Protein AF-A0A349YSW6-F1 (afdb_monomer_lite)

Secondary structure (DSSP, 8-state):
--EEE-SSS-----HHHHHS-SS---EEE-TTSEEEEEETTEEEEEEHHHHHHHHHHHHHTSTTPPPPHHHHHHTTTHHHHHHHHHTTSHHHHS-HHHHH-HHHHHHHHHHHHHHHHHHHHHHHTT--HHHHHHHHHHHHHHHHHHSSTT-B-TTHHHHS-EEEETTSPPPPHHHHHHHHHHHHHHHHHHT--HHHHHHHT-EEEEESSSSBTTBTT-S-EEEGGGTEEEEETT--SHHHHHHHHHHHHHHHHTTSTT--SSGGGSTTSHHHHHHHHHHHHBS-TT---HHHH-HHHHHHHHHHHHHHHHTS--GGGGGSTTSB-HHHIIIIIHHHHHHHHHH--

Foldseek 3Di:
DDEAEDPDDADPADLVVVVVDPDDFDWDADPVQWIWGDHPNYTYTYHPVRHVVNLVVSQVVDPPRDDDVVVVVVVDDPVVVLLVVVCPDPVCVPDPVCVPDPSSVVSVSVVVVVVVVVVVCVVPVPDDPVVVVVVVVLVVLCCLQQNDPLWACPCCVPQVEIEEESVSDDDDPVLVVLVCQQPVLLCVVLVFDSVVCNVLHEYEYEYQDCAHPSGRPDQWDQDLVHNYIYHYSPDNNLSVQLNVLLSLQQVVQVPDPPGPRGVLRDPPGLLVQLLVLLLVQFQQVPDDDCVLSPSSNSRSVLSSVLCCCPRVVPQVQLVDRSGGHPVSNVPPNVVSSVVVSVVRD

Radius of gyration: 27.16 Å; chains: 1; bounding box: 58×69×45 Å

Sequence (345 aa):
MEIIELNDGVIPFPASELERLKFLPYSLYDEKGFYYSICNGKIYKTSQDIFIESVRLIYNSVQNAKFPKAIKSMEKDRSKNLIQMIKNIPHFQSNRYLQEVETLQKSFIFKQYNDINYLLKKKLEGLTKSKFEYVAASEIANHTVYGKTNTSDILFDEFGIKIKKQDGSNFSEDEIKTAEEIIKPVFDFLKLPKTVFEQNHLIISFTHNKTMKNERNAAGIFVTNYKSIGISFSDNGIVLAHELGHWLDFIMGQNIVNCMSFASSANGTMQNVIAFTMRSAMNGNDTKSDYWTNPTECFARSIEEYVSVELFKDEYIFSKQYYCNKLNYEQNLKPLIQLILGSIK

pLDDT: mean 71.62, std 22.08, range [25.69, 98.19]

Structure (mmCIF, N/CA/C/O backbone):
data_AF-A0A349YSW6-F1
#
_entry.id   AF-A0A349YSW6-F1
#
loop_
_atom_site.group_PDB
_atom_site.id
_atom_site.type_symbol
_atom_site.label_atom_id
_atom_site.label_alt_id
_atom_site.label_comp_id
_atom_site.label_asym_id
_atom_site.label_entity_id
_atom_site.label_seq_id
_atom_site.pdbx_PDB_ins_code
_atom_site.Cartn_x
_atom_site.Cartn_y
_atom_site.Cartn_z
_atom_site.occupancy
_atom_site.B_iso_or_equiv
_atom_site.auth_seq_id
_atom_site.auth_comp_id
_atom_site.auth_asym_id
_atom_site.auth_atom_id
_atom_site.pdbx_PDB_model_num
ATOM 1 N N . MET A 1 1 ? 31.522 -25.773 -22.578 1.00 50.16 1 MET A N 1
ATOM 2 C CA . MET A 1 1 ? 31.508 -26.668 -21.403 1.00 50.16 1 MET A CA 1
ATOM 3 C C . MET A 1 1 ? 31.137 -28.045 -21.935 1.00 50.16 1 MET A C 1
ATOM 5 O O . MET A 1 1 ? 30.115 -28.147 -22.598 1.00 50.16 1 MET A O 1
ATOM 9 N N . GLU A 1 2 ? 32.024 -29.027 -21.811 1.00 47.72 2 GLU A N 1
ATOM 10 C CA . GLU A 1 2 ? 31.870 -30.364 -22.409 1.00 47.72 2 GLU A CA 1
ATOM 11 C C . GLU A 1 2 ? 30.927 -31.231 -21.556 1.00 47.72 2 GLU A C 1
ATOM 13 O O . GLU A 1 2 ? 31.029 -31.212 -20.324 1.00 47.72 2 GLU A O 1
ATOM 18 N N . ILE A 1 3 ? 30.002 -31.952 -22.204 1.00 55.72 3 ILE A N 1
ATOM 19 C CA . ILE A 1 3 ? 29.117 -32.933 -21.559 1.00 55.72 3 ILE A CA 1
ATOM 20 C C . ILE A 1 3 ? 29.712 -34.320 -21.789 1.00 55.72 3 ILE A C 1
ATOM 22 O O . ILE A 1 3 ? 29.874 -34.744 -22.929 1.00 55.72 3 ILE A O 1
ATOM 26 N N . ILE A 1 4 ? 30.015 -35.014 -20.699 1.00 71.50 4 ILE A N 1
ATOM 27 C CA . ILE A 1 4 ? 30.583 -36.359 -20.685 1.00 71.50 4 ILE A CA 1
ATOM 28 C C . ILE A 1 4 ? 29.469 -37.325 -20.295 1.00 71.50 4 ILE A C 1
ATOM 30 O O . ILE A 1 4 ? 28.974 -37.277 -19.169 1.00 71.50 4 ILE A O 1
ATOM 34 N N . GLU A 1 5 ? 29.053 -38.191 -21.216 1.00 80.88 5 GLU A N 1
ATOM 35 C CA . GLU A 1 5 ? 28.086 -39.248 -20.913 1.00 80.88 5 GLU A CA 1
ATOM 36 C C . GLU A 1 5 ? 28.803 -40.439 -20.266 1.00 80.88 5 GLU A C 1
ATOM 38 O O . GLU A 1 5 ? 29.722 -41.009 -20.853 1.00 80.88 5 GLU A O 1
ATOM 43 N N . LEU A 1 6 ? 28.394 -40.809 -19.050 1.00 76.38 6 LEU A N 1
ATOM 44 C CA . LEU A 1 6 ? 28.875 -42.010 -18.369 1.00 76.38 6 LEU A CA 1
ATOM 45 C C . LEU A 1 6 ? 27.793 -43.083 -18.446 1.00 76.38 6 LEU A C 1
ATOM 47 O O . LEU A 1 6 ? 26.754 -42.990 -17.788 1.00 76.38 6 LEU A O 1
ATOM 51 N N . ASN A 1 7 ? 28.064 -44.099 -19.261 1.00 73.62 7 ASN A N 1
ATOM 52 C CA . ASN A 1 7 ? 27.212 -45.279 -19.398 1.00 73.62 7 ASN A CA 1
ATOM 53 C C . ASN A 1 7 ? 27.559 -46.359 -18.358 1.00 73.62 7 ASN A C 1
ATOM 55 O O . ASN A 1 7 ? 26.719 -47.196 -18.039 1.00 73.62 7 ASN A O 1
ATOM 59 N N . ASP A 1 8 ? 28.774 -46.306 -17.809 1.00 70.81 8 ASP A N 1
ATOM 60 C CA . ASP A 1 8 ? 29.293 -47.106 -16.706 1.00 70.81 8 ASP A CA 1
ATOM 61 C C . ASP A 1 8 ? 30.296 -46.282 -15.862 1.00 70.81 8 ASP A C 1
ATOM 63 O O . ASP A 1 8 ? 30.721 -45.189 -16.246 1.00 70.81 8 ASP A O 1
ATOM 67 N N . GLY A 1 9 ? 30.636 -46.766 -14.662 1.00 73.50 9 GLY A N 1
ATOM 68 C CA . GLY A 1 9 ? 31.558 -46.082 -13.742 1.00 73.50 9 GLY A CA 1
ATOM 69 C C . GLY A 1 9 ? 30.889 -45.076 -12.796 1.00 73.50 9 GLY A C 1
ATOM 70 O O . GLY A 1 9 ? 29.679 -45.112 -12.596 1.00 73.50 9 GLY A O 1
ATOM 71 N N . VAL A 1 10 ? 31.688 -44.216 -12.150 1.00 75.50 10 VAL A N 1
ATOM 72 C CA . VAL A 1 10 ? 31.226 -43.251 -11.130 1.00 75.50 10 VAL A CA 1
ATOM 73 C C . VAL A 1 10 ? 31.719 -41.837 -11.420 1.00 75.50 10 VAL A C 1
ATOM 75 O O . VAL A 1 10 ? 32.798 -41.640 -11.979 1.00 75.50 10 VAL A O 1
ATOM 78 N N . ILE A 1 11 ? 30.941 -40.836 -11.009 1.00 66.25 11 ILE A N 1
ATOM 79 C CA . ILE A 1 11 ? 31.316 -39.424 -11.126 1.00 66.25 11 ILE A CA 1
ATOM 80 C C . ILE A 1 11 ? 32.448 -39.130 -10.123 1.00 66.25 11 ILE A C 1
ATOM 82 O O . ILE A 1 11 ? 32.292 -39.434 -8.936 1.00 66.25 11 ILE A O 1
ATOM 86 N N . PRO A 1 12 ? 33.571 -38.519 -10.546 1.00 71.75 12 PRO A N 1
ATOM 87 C CA . PRO A 1 12 ? 34.752 -38.351 -9.702 1.00 71.75 12 PRO A CA 1
ATOM 88 C C . PRO A 1 12 ? 34.635 -37.130 -8.773 1.00 71.75 12 PRO A C 1
ATOM 90 O O . PRO A 1 12 ? 35.457 -36.214 -8.857 1.00 71.75 12 PRO A O 1
ATOM 93 N N . PHE A 1 13 ? 33.615 -37.080 -7.905 1.00 65.31 13 PHE A N 1
ATOM 94 C CA . PHE A 1 13 ? 33.465 -35.953 -6.976 1.00 65.31 13 PHE A CA 1
ATOM 95 C C . PHE A 1 13 ? 34.666 -35.880 -6.011 1.00 65.31 13 PHE A C 1
ATOM 97 O O . PHE A 1 13 ? 35.000 -36.885 -5.375 1.00 65.31 13 PHE A O 1
ATOM 104 N N . PRO A 1 14 ? 35.332 -34.720 -5.869 1.00 59.09 14 PRO A N 1
ATOM 105 C CA . PRO A 1 14 ? 36.459 -34.581 -4.957 1.00 59.09 14 PRO A CA 1
ATOM 106 C C . PRO A 1 14 ? 35.982 -34.625 -3.499 1.00 59.09 14 PRO A C 1
ATOM 108 O O . PRO A 1 14 ? 35.016 -33.961 -3.122 1.00 59.09 14 PRO A O 1
ATOM 111 N N . ALA A 1 15 ? 36.697 -35.366 -2.647 1.00 56.38 15 ALA A N 1
ATOM 112 C CA . ALA A 1 15 ? 36.356 -35.510 -1.226 1.00 56.38 15 ALA A CA 1
ATOM 113 C C . ALA A 1 15 ? 36.256 -34.154 -0.487 1.00 56.38 15 ALA A C 1
ATOM 115 O O . ALA A 1 15 ? 35.423 -33.983 0.402 1.00 56.38 15 ALA A O 1
ATOM 116 N N . SER A 1 16 ? 37.045 -33.159 -0.909 1.00 53.53 16 SER A N 1
ATOM 117 C CA . SER A 1 16 ? 37.053 -31.801 -0.351 1.00 53.53 16 SER A CA 1
ATOM 118 C C . SER A 1 16 ? 35.801 -30.969 -0.672 1.00 53.53 16 SER A C 1
ATOM 120 O O . SER A 1 16 ? 35.484 -30.044 0.080 1.00 53.53 16 SER A O 1
ATOM 122 N N . GLU A 1 17 ? 35.050 -31.282 -1.738 1.00 49.78 17 GLU A N 1
ATOM 123 C CA . GLU A 1 17 ? 33.768 -30.615 -2.028 1.00 49.78 17 GLU A CA 1
ATOM 124 C C . GLU A 1 17 ? 32.661 -31.053 -1.056 1.00 49.78 17 GLU A C 1
ATOM 126 O O . GLU A 1 17 ? 31.740 -30.283 -0.785 1.00 49.78 17 GLU A O 1
ATOM 131 N N . LEU A 1 18 ? 32.781 -32.242 -0.455 1.00 47.84 18 LEU A N 1
ATOM 132 C CA . LEU A 1 18 ? 31.805 -32.781 0.497 1.00 47.84 18 LEU A CA 1
ATOM 133 C C . LEU A 1 18 ? 32.031 -32.318 1.938 1.00 47.84 18 LEU A C 1
ATOM 135 O O . LEU A 1 18 ? 31.063 -32.162 2.679 1.00 47.84 18 LEU A O 1
ATOM 139 N N . GLU A 1 19 ? 33.268 -32.020 2.340 1.00 44.66 19 GLU A N 1
ATOM 140 C CA . GLU A 1 19 ? 33.528 -31.416 3.658 1.00 44.66 19 GLU A CA 1
ATOM 141 C C . GLU A 1 19 ? 32.998 -29.976 3.748 1.00 44.66 19 GLU A C 1
ATOM 143 O O . GLU A 1 19 ? 32.568 -29.527 4.812 1.00 44.66 19 GLU A O 1
ATOM 148 N N . ARG A 1 20 ? 32.966 -29.256 2.617 1.00 42.38 20 ARG A N 1
ATOM 149 C CA . ARG A 1 20 ? 32.426 -27.890 2.535 1.00 42.38 20 ARG A CA 1
ATOM 150 C C . ARG A 1 20 ? 30.906 -27.827 2.380 1.00 42.38 20 ARG A C 1
ATOM 152 O O . ARG A 1 20 ? 30.327 -26.772 2.639 1.00 42.38 20 ARG A O 1
ATOM 159 N N . LEU A 1 21 ? 30.241 -28.919 1.997 1.00 40.62 21 LEU A N 1
ATOM 160 C CA . LEU A 1 21 ? 28.815 -28.918 1.671 1.00 40.62 21 LEU A CA 1
ATOM 161 C C . LEU A 1 21 ? 28.037 -29.955 2.490 1.00 40.62 21 LEU A C 1
ATOM 163 O O . LEU A 1 21 ? 28.119 -31.158 2.281 1.00 40.62 21 LEU A O 1
ATOM 167 N N . LYS A 1 22 ? 27.132 -29.468 3.350 1.00 41.69 22 LYS A N 1
ATOM 168 C CA . LYS A 1 22 ? 26.049 -30.267 3.968 1.00 41.69 22 LYS A CA 1
ATOM 169 C C . LYS A 1 22 ? 25.003 -30.779 2.950 1.00 41.69 22 LYS A C 1
ATOM 171 O O . LYS A 1 22 ? 23.961 -31.288 3.364 1.00 41.69 22 LYS A O 1
ATOM 176 N N . PHE A 1 23 ? 25.239 -30.628 1.646 1.00 41.94 23 PHE A N 1
ATOM 177 C CA . PHE A 1 23 ? 24.284 -30.897 0.572 1.00 41.94 23 PHE A CA 1
ATOM 178 C C . PHE A 1 23 ? 24.934 -31.690 -0.567 1.00 41.94 23 PHE A C 1
ATOM 180 O O . PHE A 1 23 ? 26.114 -31.527 -0.852 1.00 41.94 23 PHE A O 1
ATOM 187 N N . LEU A 1 24 ? 24.126 -32.548 -1.197 1.00 45.66 24 LEU A N 1
ATOM 188 C CA . LEU A 1 24 ? 24.473 -33.346 -2.376 1.00 45.66 24 LEU A CA 1
ATOM 189 C C . LEU A 1 24 ? 25.028 -32.483 -3.523 1.00 45.66 24 LEU A C 1
ATOM 191 O O . LEU A 1 24 ? 24.565 -31.351 -3.684 1.00 45.66 24 LEU A O 1
ATOM 195 N N . PRO A 1 25 ? 25.935 -33.022 -4.362 1.00 45.69 25 PRO A N 1
ATOM 196 C CA . PRO A 1 25 ? 26.376 -32.344 -5.576 1.00 45.69 25 PRO A CA 1
ATOM 197 C C . PRO A 1 25 ? 25.184 -31.959 -6.465 1.00 45.69 25 PRO A C 1
ATOM 199 O O . PRO A 1 25 ? 24.282 -32.767 -6.712 1.00 45.69 25 PRO A O 1
ATOM 202 N N . TYR A 1 26 ? 25.177 -30.705 -6.932 1.00 43.12 26 TYR A N 1
ATOM 203 C CA . TYR A 1 26 ? 24.142 -30.143 -7.803 1.00 43.12 26 TYR A CA 1
ATOM 204 C C . TYR A 1 26 ? 23.943 -31.034 -9.030 1.00 43.12 26 TYR A C 1
ATOM 206 O O . TYR A 1 26 ? 24.850 -31.172 -9.849 1.00 43.12 26 TYR A O 1
ATOM 214 N N . SER A 1 27 ? 22.758 -31.636 -9.143 1.00 45.12 27 SER A N 1
ATOM 215 C CA . SER A 1 27 ? 22.399 -32.474 -10.286 1.00 45.12 27 SER A CA 1
ATOM 216 C C . SER A 1 27 ? 21.050 -32.047 -10.845 1.00 45.12 27 SER A C 1
ATOM 218 O O . SER A 1 27 ? 20.059 -31.979 -10.114 1.00 45.12 27 SER A O 1
ATOM 220 N N . LEU A 1 28 ? 21.035 -31.710 -12.131 1.00 40.28 28 LEU A N 1
ATOM 221 C CA . LEU A 1 28 ? 19.823 -31.498 -12.926 1.00 40.28 28 LEU A CA 1
ATOM 222 C C . LEU A 1 28 ? 19.435 -32.838 -13.552 1.00 40.28 28 LEU A C 1
ATOM 224 O O . LEU A 1 28 ? 20.317 -33.658 -13.763 1.00 40.28 28 LEU A O 1
ATOM 228 N N . TYR A 1 29 ? 18.165 -33.092 -13.859 1.00 49.59 29 TYR A N 1
ATOM 229 C CA . TYR A 1 29 ? 17.807 -34.291 -14.617 1.00 49.59 29 TYR A CA 1
ATOM 230 C C . TYR A 1 29 ? 16.891 -33.961 -15.783 1.00 49.59 29 TYR A C 1
ATOM 232 O O . TYR A 1 29 ? 16.085 -33.032 -15.700 1.00 49.59 29 TYR A O 1
ATOM 240 N N . ASP A 1 30 ? 17.066 -34.689 -16.882 1.00 43.12 30 ASP A N 1
ATOM 241 C CA . ASP A 1 30 ? 16.267 -34.497 -18.085 1.00 43.12 30 ASP A CA 1
ATOM 242 C C . ASP A 1 30 ? 15.019 -35.388 -18.107 1.00 43.12 30 ASP A C 1
ATOM 244 O O . ASP A 1 30 ? 14.837 -36.317 -17.317 1.00 43.12 30 ASP A O 1
ATOM 248 N N . GLU A 1 31 ? 14.138 -35.091 -19.057 1.00 38.28 31 GLU A N 1
ATOM 249 C CA . GLU A 1 31 ? 12.898 -35.822 -19.333 1.00 38.28 31 GLU A CA 1
ATOM 250 C C . GLU A 1 31 ? 13.104 -37.308 -19.690 1.00 38.28 31 GLU A C 1
ATOM 252 O O . GLU A 1 31 ? 12.141 -38.074 -19.686 1.00 38.28 31 GLU A O 1
ATOM 257 N N . LYS A 1 32 ? 14.346 -37.722 -19.979 1.00 44.41 32 LYS A N 1
ATOM 258 C CA . LYS A 1 32 ? 14.733 -39.099 -20.314 1.00 44.41 32 LYS A CA 1
ATOM 259 C C . LYS A 1 32 ? 15.317 -39.855 -19.113 1.00 44.41 32 LYS A C 1
ATOM 261 O O . LYS A 1 32 ? 15.659 -41.026 -19.255 1.00 44.41 32 LYS A O 1
ATOM 266 N N . GLY A 1 33 ? 15.385 -39.223 -17.938 1.00 48.78 33 GLY A N 1
ATOM 267 C CA . GLY A 1 33 ? 15.837 -39.843 -16.691 1.00 48.78 33 GLY A CA 1
ATOM 268 C C . GLY A 1 33 ? 17.352 -39.810 -16.475 1.00 48.78 33 GLY A C 1
ATOM 269 O O . GLY A 1 33 ? 17.845 -40.521 -15.597 1.00 48.78 33 GLY A O 1
ATOM 270 N N . PHE A 1 34 ? 18.090 -39.001 -17.244 1.00 52.56 34 PHE A N 1
ATOM 271 C CA . PHE A 1 34 ? 19.526 -38.810 -17.040 1.00 52.56 34 PHE A CA 1
ATOM 272 C C . PHE A 1 34 ? 19.811 -37.645 -16.095 1.00 52.56 34 PHE A C 1
ATOM 274 O O . PHE A 1 34 ? 19.173 -36.599 -16.177 1.00 52.56 34 PHE A O 1
ATOM 281 N N . TYR A 1 35 ? 20.806 -37.816 -15.233 1.00 56.25 35 TYR A N 1
ATOM 282 C CA . TYR A 1 35 ? 21.298 -36.849 -14.261 1.00 56.25 35 TYR A CA 1
ATOM 283 C C . TYR A 1 35 ? 22.533 -36.138 -14.806 1.00 56.25 35 TYR A C 1
ATOM 285 O O . TYR A 1 35 ? 23.445 -36.785 -15.293 1.00 56.25 35 TYR A O 1
ATOM 293 N N . TYR A 1 36 ? 22.584 -34.818 -14.686 1.00 51.66 36 TYR A N 1
ATOM 294 C CA . TYR A 1 36 ? 23.672 -33.953 -15.124 1.00 51.66 36 TYR A CA 1
ATOM 295 C C . TYR A 1 36 ? 24.325 -33.333 -13.897 1.00 51.66 36 TYR A C 1
ATOM 297 O O . TYR A 1 36 ? 23.761 -32.420 -13.289 1.00 51.66 36 TYR A O 1
ATOM 305 N N . SER A 1 37 ? 25.501 -33.827 -13.531 1.00 58.47 37 SER A N 1
ATOM 306 C CA . SER A 1 37 ? 26.260 -33.367 -12.369 1.00 58.47 37 SER A CA 1
ATOM 307 C C . SER A 1 37 ? 27.481 -32.567 -12.807 1.00 58.47 37 SER A C 1
ATOM 309 O O . SER A 1 37 ? 28.215 -32.988 -13.699 1.00 58.47 37 SER A O 1
ATOM 311 N N . ILE A 1 38 ? 27.729 -31.424 -12.170 1.00 52.34 38 ILE A N 1
ATOM 312 C CA . ILE A 1 38 ? 28.922 -30.611 -12.441 1.00 52.34 38 ILE A CA 1
ATOM 313 C C . ILE A 1 38 ? 30.022 -31.006 -11.458 1.00 52.34 38 ILE A C 1
ATOM 315 O O . ILE A 1 38 ? 29.800 -30.982 -10.252 1.00 52.34 38 ILE A O 1
ATOM 319 N N . CYS A 1 39 ? 31.203 -31.352 -11.965 1.00 57.75 39 CYS A N 1
ATOM 320 C CA . CYS A 1 39 ? 32.362 -31.697 -11.146 1.00 57.75 39 CYS A CA 1
ATOM 321 C C . CYS A 1 39 ? 33.657 -31.267 -11.850 1.00 57.75 39 CYS A C 1
ATOM 323 O O . CYS A 1 39 ? 33.857 -31.584 -13.024 1.00 57.75 39 CYS A O 1
ATOM 325 N N . ASN A 1 40 ? 34.539 -30.543 -11.147 1.00 59.84 40 ASN A N 1
ATOM 326 C CA . ASN A 1 40 ? 35.815 -30.027 -11.677 1.00 59.84 40 ASN A CA 1
ATOM 327 C C . ASN A 1 40 ? 35.681 -29.299 -13.035 1.00 59.84 40 ASN A C 1
ATOM 329 O O . ASN A 1 40 ? 36.483 -29.498 -13.946 1.00 59.84 40 ASN A O 1
ATOM 333 N N . GLY A 1 41 ? 34.631 -28.485 -13.197 1.00 51.84 41 GLY A N 1
ATOM 334 C CA . GLY A 1 41 ? 34.380 -27.716 -14.425 1.00 51.84 41 GLY A CA 1
ATOM 335 C C . GLY A 1 41 ? 33.849 -28.526 -15.618 1.00 51.84 41 GLY A C 1
ATOM 336 O O . GLY A 1 41 ? 33.748 -27.983 -16.719 1.00 51.84 41 GLY A O 1
ATOM 337 N N . LYS A 1 42 ? 33.491 -29.800 -15.413 1.00 52.78 42 LYS A N 1
ATOM 338 C CA . LYS A 1 42 ? 32.905 -30.701 -16.419 1.00 52.78 42 LYS A CA 1
ATOM 339 C C . LYS A 1 42 ? 31.478 -31.088 -16.040 1.00 52.78 42 LYS A C 1
ATOM 341 O O . LYS A 1 42 ? 31.154 -31.129 -14.854 1.00 52.78 42 LYS A O 1
ATOM 346 N N . ILE A 1 43 ? 30.643 -31.381 -17.037 1.00 53.16 43 ILE A N 1
ATOM 347 C CA . ILE A 1 43 ? 29.271 -31.865 -16.833 1.00 53.16 43 ILE A CA 1
ATOM 348 C C . ILE A 1 43 ? 29.241 -33.364 -17.125 1.00 53.16 43 ILE A C 1
ATOM 350 O O . ILE A 1 43 ? 29.610 -33.776 -18.219 1.00 53.16 43 ILE A O 1
ATOM 354 N N . TYR A 1 44 ? 28.774 -34.165 -16.173 1.00 61.38 44 TYR A N 1
ATOM 355 C CA . TYR A 1 44 ? 28.609 -35.610 -16.309 1.00 61.38 44 TYR A CA 1
ATOM 356 C C . TYR A 1 44 ? 27.135 -35.955 -16.442 1.00 61.38 44 TYR A C 1
ATOM 358 O O . TYR A 1 44 ? 26.370 -35.652 -15.532 1.00 61.38 44 TYR A O 1
ATOM 366 N N . LYS A 1 45 ? 26.751 -36.594 -17.547 1.00 71.56 45 LYS A N 1
ATOM 367 C CA . LYS A 1 45 ? 25.409 -37.136 -17.768 1.00 71.56 45 LYS A CA 1
ATOM 368 C C . LYS A 1 45 ? 25.393 -38.621 -17.402 1.00 71.56 45 LYS A C 1
ATOM 370 O O . LYS A 1 45 ? 26.139 -39.391 -17.996 1.00 71.56 45 LYS A O 1
ATOM 375 N N . THR A 1 46 ? 24.562 -39.029 -16.450 1.00 64.31 46 THR A N 1
ATOM 376 C CA . THR A 1 46 ? 24.549 -40.382 -15.872 1.00 64.31 46 THR A CA 1
ATOM 377 C C . THR A 1 46 ? 23.128 -40.913 -15.690 1.00 64.31 46 THR A C 1
ATOM 379 O O . THR A 1 46 ? 22.166 -40.150 -15.705 1.00 64.31 46 THR A O 1
ATOM 382 N N . SER A 1 47 ? 22.954 -42.224 -15.523 1.00 70.12 47 SER A N 1
ATOM 383 C CA . SER A 1 47 ? 21.669 -42.780 -15.075 1.00 70.12 47 SER A CA 1
ATOM 384 C C . SER A 1 47 ? 21.446 -42.524 -13.577 1.00 70.12 47 SER A C 1
ATOM 386 O O . SER A 1 47 ? 22.385 -42.230 -12.833 1.00 70.12 47 SER A O 1
ATOM 388 N N . GLN A 1 48 ? 20.202 -42.682 -13.111 1.00 60.53 48 GLN A N 1
ATOM 389 C CA . GLN A 1 48 ? 19.869 -42.584 -11.685 1.00 60.53 48 GLN A CA 1
ATOM 390 C C . GLN A 1 48 ? 20.732 -43.513 -10.819 1.00 60.53 48 GLN A C 1
ATOM 392 O O . GLN A 1 48 ? 21.223 -43.099 -9.770 1.00 60.53 48 GLN A O 1
ATOM 397 N N . ASP A 1 49 ? 20.934 -44.749 -11.270 1.00 63.19 49 ASP A N 1
ATOM 398 C CA . ASP A 1 49 ? 21.688 -45.759 -10.529 1.00 63.19 49 ASP A CA 1
ATOM 399 C C . ASP A 1 49 ? 23.168 -45.380 -10.426 1.00 63.19 49 ASP A C 1
ATOM 401 O O . ASP A 1 49 ? 23.744 -45.430 -9.339 1.00 63.19 49 ASP A O 1
ATOM 405 N N . ILE A 1 50 ? 23.762 -44.892 -11.521 1.00 69.00 50 ILE A N 1
ATOM 406 C CA . ILE A 1 50 ? 25.149 -44.407 -11.540 1.00 69.00 50 ILE A CA 1
ATOM 407 C C . ILE A 1 50 ? 25.307 -43.193 -10.621 1.00 69.00 50 ILE A C 1
ATOM 409 O O . ILE A 1 50 ? 26.283 -43.107 -9.873 1.00 69.00 50 ILE A O 1
ATOM 413 N N . PHE A 1 51 ? 24.350 -42.262 -10.628 1.00 63.56 51 PHE A N 1
ATOM 414 C CA . PHE A 1 51 ? 24.367 -41.112 -9.726 1.00 63.56 51 PHE A CA 1
ATOM 415 C C . PHE A 1 51 ? 24.300 -41.540 -8.251 1.00 63.56 51 PHE A C 1
ATOM 417 O O . PHE A 1 51 ? 25.107 -41.085 -7.436 1.00 63.56 51 PHE A O 1
ATOM 424 N N . ILE A 1 52 ? 23.379 -42.446 -7.906 1.00 59.03 52 ILE A N 1
ATOM 425 C CA . ILE A 1 52 ? 23.211 -42.956 -6.538 1.00 59.03 52 ILE A CA 1
ATOM 426 C C . ILE A 1 52 ? 24.468 -43.691 -6.067 1.00 59.03 52 ILE A C 1
ATOM 428 O O . ILE A 1 52 ? 24.937 -43.427 -4.958 1.00 59.03 52 ILE A O 1
ATOM 432 N N . GLU A 1 53 ? 25.039 -44.569 -6.893 1.00 65.50 53 GLU A N 1
ATOM 433 C CA . GLU A 1 53 ? 26.265 -45.299 -6.554 1.00 65.50 53 GLU A CA 1
ATOM 434 C C . GLU A 1 53 ? 27.482 -44.373 -6.436 1.00 65.50 53 GLU A C 1
ATOM 436 O O . GLU A 1 53 ? 28.267 -44.506 -5.495 1.00 65.50 53 GLU A O 1
ATOM 441 N N . SER A 1 54 ? 27.593 -43.359 -7.301 1.00 65.06 54 SER A N 1
ATOM 442 C CA . SER A 1 54 ? 28.649 -42.337 -7.211 1.00 65.06 54 SER A CA 1
ATOM 443 C C . SER A 1 54 ? 28.589 -41.588 -5.882 1.00 65.06 54 SER A C 1
ATOM 445 O O . SER A 1 54 ? 29.601 -41.420 -5.210 1.00 65.06 54 SER A O 1
ATOM 447 N N . VAL A 1 55 ? 27.396 -41.182 -5.444 1.00 60.00 55 VAL A N 1
ATOM 448 C CA . VAL A 1 55 ? 27.213 -40.551 -4.130 1.00 60.00 55 VAL A CA 1
ATOM 449 C C . VAL A 1 55 ? 27.524 -41.543 -3.001 1.00 60.00 55 VAL A C 1
ATOM 451 O O . VAL A 1 55 ? 28.177 -41.184 -2.019 1.00 60.00 55 VAL A O 1
ATOM 454 N N . ARG A 1 56 ? 27.079 -42.798 -3.124 1.00 62.34 56 ARG A N 1
ATOM 455 C CA . ARG A 1 56 ? 27.241 -43.842 -2.102 1.00 62.34 56 ARG A CA 1
ATOM 456 C C . ARG A 1 56 ? 28.703 -44.173 -1.821 1.00 62.34 56 ARG A C 1
ATOM 458 O O . ARG A 1 56 ? 29.093 -44.190 -0.654 1.00 62.34 56 ARG A O 1
ATOM 465 N N . LEU A 1 57 ? 29.511 -44.385 -2.856 1.00 63.56 57 LEU A N 1
ATOM 466 C CA . LEU A 1 57 ? 30.937 -44.694 -2.710 1.00 63.56 57 LEU A CA 1
ATOM 467 C C . LEU A 1 57 ? 31.695 -43.585 -1.983 1.00 63.56 57 LEU A C 1
ATOM 469 O O . LEU A 1 57 ? 32.551 -43.855 -1.142 1.00 63.56 57 LEU A O 1
ATOM 473 N N . ILE A 1 58 ? 31.328 -42.336 -2.245 1.00 57.41 58 ILE A N 1
ATOM 474 C CA . ILE A 1 58 ? 32.043 -41.194 -1.691 1.00 57.41 58 ILE A CA 1
ATOM 475 C C . ILE A 1 58 ? 31.643 -40.962 -0.234 1.00 57.41 58 ILE A C 1
ATOM 477 O O . ILE A 1 58 ? 32.515 -40.760 0.606 1.00 57.41 58 ILE A O 1
ATOM 481 N N . TYR A 1 59 ? 30.367 -41.129 0.125 1.00 56.25 59 TYR A N 1
ATOM 482 C CA . TYR A 1 59 ? 29.953 -41.118 1.534 1.00 56.25 59 TYR A CA 1
ATOM 483 C C . TYR A 1 59 ? 30.563 -42.268 2.351 1.00 56.25 59 TYR A C 1
ATOM 485 O O . TYR A 1 59 ? 30.881 -42.071 3.521 1.00 56.25 59 TYR A O 1
ATOM 493 N N . ASN A 1 60 ? 30.768 -43.442 1.746 1.00 60.59 60 ASN A N 1
ATOM 494 C CA . ASN A 1 60 ? 31.421 -44.578 2.404 1.00 60.59 60 ASN A CA 1
ATOM 495 C C . ASN A 1 60 ? 32.933 -44.370 2.614 1.00 60.59 60 ASN A C 1
ATOM 497 O O . ASN A 1 60 ? 33.512 -45.005 3.493 1.00 60.59 60 ASN A O 1
ATOM 501 N N . SER A 1 61 ? 33.568 -43.476 1.848 1.00 55.09 61 SER A N 1
ATOM 502 C CA . SER A 1 61 ? 34.986 -43.116 2.009 1.00 55.09 61 SER A CA 1
ATOM 503 C C . SER A 1 61 ? 35.269 -42.090 3.121 1.00 55.09 61 SER A C 1
ATOM 505 O O . SER A 1 61 ? 36.430 -41.871 3.459 1.00 55.09 61 SER A O 1
ATOM 507 N N . VAL A 1 62 ? 34.234 -41.489 3.730 1.00 53.22 62 VAL A N 1
ATOM 508 C CA . VAL A 1 62 ? 34.366 -40.456 4.776 1.00 53.22 62 VAL A CA 1
ATOM 509 C C . VAL A 1 62 ? 33.942 -41.017 6.140 1.00 53.22 62 VAL A C 1
ATOM 511 O O . VAL A 1 62 ? 32.767 -41.316 6.368 1.00 53.22 62 VAL A O 1
ATOM 514 N N . GLN A 1 63 ? 34.885 -41.136 7.086 1.00 46.91 63 GLN A N 1
ATOM 515 C CA . GLN A 1 63 ? 34.585 -41.591 8.452 1.00 46.91 63 GLN A CA 1
ATOM 516 C C . GLN A 1 63 ? 33.531 -40.684 9.117 1.00 46.91 63 GLN A C 1
ATOM 518 O O . GLN A 1 63 ? 33.678 -39.467 9.164 1.00 46.91 63 GLN A O 1
ATOM 523 N N . ASN A 1 64 ? 32.481 -41.292 9.686 1.00 47.69 64 ASN A N 1
ATOM 524 C CA . ASN A 1 64 ? 31.381 -40.641 10.421 1.00 47.69 64 ASN A CA 1
ATOM 525 C C . ASN A 1 64 ? 30.362 -39.820 9.595 1.00 47.69 64 ASN A C 1
ATOM 527 O O . ASN A 1 64 ? 29.506 -39.147 10.182 1.00 47.69 64 ASN A O 1
ATOM 531 N N . ALA A 1 65 ? 30.361 -39.909 8.261 1.00 47.53 65 ALA A N 1
ATOM 532 C CA . ALA A 1 65 ? 29.341 -39.256 7.438 1.00 47.53 65 ALA A CA 1
ATOM 533 C C . ALA A 1 65 ? 27.990 -40.010 7.483 1.00 47.53 65 ALA A C 1
ATOM 535 O O . ALA A 1 65 ? 27.883 -41.183 7.130 1.00 47.53 65 ALA A O 1
ATOM 536 N N . LYS A 1 66 ? 26.908 -39.338 7.907 1.00 47.03 66 LYS A N 1
ATOM 537 C CA . LYS A 1 66 ? 25.546 -39.907 7.868 1.00 47.03 66 LYS A CA 1
ATOM 538 C C . LYS A 1 66 ? 24.954 -39.772 6.465 1.00 47.03 66 LYS A C 1
ATOM 540 O O . LYS A 1 66 ? 24.752 -38.657 5.992 1.00 47.03 66 LYS A O 1
ATOM 545 N N . PHE A 1 67 ? 24.591 -40.902 5.855 1.00 47.09 67 PHE A N 1
ATOM 546 C CA . PHE A 1 67 ? 23.944 -40.945 4.540 1.00 47.09 67 PHE A CA 1
ATOM 547 C C . PHE A 1 67 ? 22.675 -40.056 4.493 1.00 47.09 67 PHE A C 1
ATOM 549 O O . PHE A 1 67 ? 21.840 -40.159 5.408 1.00 47.09 67 PHE A O 1
ATOM 556 N N . PRO A 1 68 ? 22.489 -39.192 3.474 1.00 48.12 68 PRO A N 1
ATOM 557 C CA . PRO A 1 68 ? 21.422 -38.189 3.468 1.00 48.12 68 PRO A CA 1
ATOM 558 C C . PRO A 1 68 ? 20.009 -38.784 3.593 1.00 48.12 68 PRO A C 1
ATOM 560 O O . PRO A 1 68 ? 19.602 -39.647 2.813 1.00 48.12 68 PRO A O 1
ATOM 563 N N . LYS A 1 69 ? 19.201 -38.266 4.535 1.00 43.91 69 LYS A N 1
ATOM 564 C CA . LYS A 1 69 ? 17.789 -38.677 4.716 1.00 43.91 69 LYS A CA 1
ATOM 565 C C . LYS A 1 69 ? 16.933 -38.457 3.460 1.00 43.91 69 LYS A C 1
ATOM 567 O O . LYS A 1 69 ? 15.981 -39.202 3.258 1.00 43.91 69 LYS A O 1
ATOM 572 N N . ALA A 1 70 ? 17.277 -37.469 2.629 1.00 40.19 70 ALA A N 1
ATOM 573 C CA . ALA A 1 70 ? 16.605 -37.201 1.358 1.00 40.19 70 ALA A CA 1
ATOM 574 C C . ALA A 1 70 ? 16.711 -38.398 0.397 1.00 40.19 70 ALA A C 1
ATOM 576 O O . ALA A 1 70 ? 15.697 -38.817 -0.153 1.00 40.19 70 ALA A O 1
ATOM 577 N N . ILE A 1 71 ? 17.884 -39.033 0.305 1.00 40.88 71 ILE A N 1
ATOM 578 C CA . ILE A 1 71 ? 18.079 -40.227 -0.533 1.00 40.88 71 ILE A CA 1
ATOM 579 C C . ILE A 1 71 ? 17.400 -41.453 0.084 1.00 40.88 71 ILE A C 1
ATOM 581 O O . ILE A 1 71 ? 16.689 -42.168 -0.612 1.00 40.88 71 ILE A O 1
ATOM 585 N N . LYS A 1 72 ? 17.459 -41.626 1.412 1.00 42.47 72 LYS A N 1
ATOM 586 C CA . LYS A 1 72 ? 16.675 -42.676 2.101 1.00 42.47 72 LYS A CA 1
ATOM 587 C C . LYS A 1 72 ? 15.157 -42.538 1.913 1.00 42.47 72 LYS A C 1
ATOM 589 O O . LYS A 1 72 ? 14.431 -43.518 2.042 1.00 42.47 72 LYS A O 1
ATOM 594 N N . SER A 1 73 ? 14.657 -41.325 1.662 1.00 41.09 73 SER A N 1
ATOM 595 C CA . SER A 1 73 ? 13.233 -41.077 1.399 1.00 41.09 73 SER A CA 1
ATOM 596 C C . SER A 1 73 ? 12.826 -41.345 -0.052 1.00 41.09 73 SER A C 1
ATOM 598 O O . SER A 1 73 ? 11.661 -41.648 -0.295 1.00 41.09 73 SER A O 1
ATOM 600 N N . MET A 1 74 ? 13.777 -41.293 -0.991 1.00 43.56 74 MET A N 1
ATOM 601 C CA . MET A 1 74 ? 13.578 -41.751 -2.372 1.00 43.56 74 MET A CA 1
ATOM 602 C C . MET A 1 74 ? 13.449 -43.279 -2.432 1.00 43.56 74 MET A C 1
ATOM 604 O O . MET A 1 74 ? 12.703 -43.794 -3.255 1.00 43.56 74 MET A O 1
ATOM 608 N N . GLU A 1 75 ? 14.097 -43.995 -1.505 1.00 44.78 75 GLU A N 1
ATOM 609 C CA . GLU A 1 75 ? 13.984 -45.454 -1.361 1.00 44.78 75 GLU A CA 1
ATOM 610 C C . GLU A 1 75 ? 12.643 -45.925 -0.750 1.00 44.78 75 GLU A C 1
ATOM 612 O O . GLU A 1 75 ? 12.296 -47.095 -0.892 1.00 44.78 75 GLU A O 1
ATOM 617 N N . LYS A 1 76 ? 11.871 -45.064 -0.059 1.00 44.22 76 LYS A N 1
ATOM 618 C CA . LYS A 1 76 ? 10.680 -45.482 0.717 1.00 44.22 76 LYS A CA 1
ATOM 619 C C . LYS A 1 76 ? 9.376 -44.785 0.298 1.00 44.22 76 LYS A C 1
ATOM 621 O O . LYS A 1 76 ? 9.078 -43.683 0.750 1.00 44.22 76 LYS A O 1
ATOM 626 N N . ASP A 1 77 ? 8.572 -45.496 -0.501 1.00 49.53 77 ASP A N 1
ATOM 627 C CA . ASP A 1 77 ? 7.091 -45.501 -0.614 1.00 49.53 77 ASP A CA 1
ATOM 628 C C . ASP A 1 77 ? 6.291 -44.178 -0.760 1.00 49.53 77 ASP A C 1
ATOM 630 O O . ASP A 1 77 ? 5.064 -44.218 -0.886 1.00 49.53 77 ASP A O 1
ATOM 634 N N . ARG A 1 78 ? 6.921 -42.998 -0.849 1.00 41.81 78 ARG A N 1
ATOM 635 C CA . ARG A 1 78 ? 6.210 -41.729 -1.128 1.00 41.81 78 ARG A CA 1
ATOM 636 C C . ARG A 1 78 ? 5.500 -41.721 -2.483 1.00 41.81 78 ARG A C 1
ATOM 638 O O . ARG A 1 78 ? 4.432 -41.123 -2.598 1.00 41.81 78 ARG A O 1
ATOM 645 N N . SER A 1 79 ? 6.037 -42.431 -3.472 1.00 45.53 79 SER A N 1
ATOM 646 C CA . SER A 1 79 ? 5.438 -42.556 -4.803 1.00 45.53 79 SER A CA 1
ATOM 647 C C . SER A 1 79 ? 4.048 -43.195 -4.743 1.00 45.53 79 SER A C 1
ATOM 649 O O . SER A 1 79 ? 3.135 -42.722 -5.412 1.00 45.53 79 SER A O 1
ATOM 651 N N . LYS A 1 80 ? 3.843 -44.211 -3.890 1.00 48.09 80 LYS A N 1
ATOM 652 C CA . LYS A 1 80 ? 2.547 -44.900 -3.767 1.00 48.09 80 LYS A CA 1
ATOM 653 C C . LYS A 1 80 ? 1.460 -44.010 -3.160 1.00 48.09 80 LYS A C 1
ATOM 655 O O . LYS A 1 80 ? 0.352 -43.966 -3.685 1.00 48.09 80 LYS A O 1
ATOM 660 N N . ASN A 1 81 ? 1.781 -43.253 -2.110 1.00 45.12 81 ASN A N 1
ATOM 661 C CA . ASN A 1 81 ? 0.825 -42.326 -1.488 1.00 45.12 81 ASN A CA 1
ATOM 662 C C . ASN A 1 81 ? 0.458 -41.155 -2.414 1.00 45.12 81 ASN A C 1
ATOM 664 O O . ASN A 1 81 ? -0.695 -40.729 -2.452 1.00 45.12 81 ASN A O 1
ATOM 668 N N . LEU A 1 82 ? 1.418 -40.672 -3.206 1.00 43.28 82 LEU A N 1
ATOM 669 C CA . LEU A 1 82 ? 1.190 -39.614 -4.188 1.00 43.28 82 LEU A CA 1
ATOM 670 C C . LEU A 1 82 ? 0.305 -40.100 -5.352 1.00 43.28 82 LEU A C 1
ATOM 672 O O . LEU A 1 82 ? -0.616 -39.396 -5.762 1.00 43.28 82 LEU A O 1
ATOM 676 N N . ILE A 1 83 ? 0.520 -41.337 -5.820 1.00 49.16 83 ILE A N 1
ATOM 677 C CA . ILE A 1 83 ? -0.342 -42.008 -6.807 1.00 49.16 83 ILE A CA 1
ATOM 678 C C . ILE A 1 83 ? -1.787 -42.112 -6.290 1.00 49.16 83 ILE A C 1
ATOM 680 O O . ILE A 1 83 ? -2.725 -41.838 -7.039 1.00 49.16 83 ILE A O 1
ATOM 684 N N . GLN A 1 84 ? -1.980 -42.464 -5.014 1.00 52.34 84 GLN A N 1
ATOM 685 C CA . GLN A 1 84 ? -3.308 -42.590 -4.404 1.00 52.34 84 GLN A CA 1
ATOM 686 C C . GLN A 1 84 ? -4.063 -41.250 -4.362 1.00 52.34 84 GLN A C 1
ATOM 688 O O . GLN A 1 84 ? -5.245 -41.203 -4.689 1.00 52.34 84 GLN A O 1
ATOM 693 N N . MET A 1 85 ? -3.390 -40.151 -3.999 1.00 45.16 85 MET A N 1
ATOM 694 C CA . MET A 1 85 ? -4.005 -38.816 -3.959 1.00 45.16 85 MET A CA 1
ATOM 695 C C . MET A 1 85 ? -4.363 -38.287 -5.354 1.00 45.16 85 MET A C 1
ATOM 697 O O . MET A 1 85 ? -5.411 -37.671 -5.524 1.00 45.16 85 MET A O 1
ATOM 701 N N . ILE A 1 86 ? -3.524 -38.538 -6.363 1.00 44.84 86 ILE A N 1
ATOM 702 C CA . ILE A 1 86 ? -3.716 -38.011 -7.725 1.00 44.84 86 ILE A CA 1
ATOM 703 C C . ILE A 1 86 ? -4.839 -38.744 -8.471 1.00 44.84 86 ILE A C 1
ATOM 705 O O . ILE A 1 86 ? -5.586 -38.113 -9.217 1.00 44.84 86 ILE A O 1
ATOM 709 N N . LYS A 1 87 ? -5.052 -40.038 -8.190 1.00 52.25 87 LYS A N 1
ATOM 710 C CA . LYS A 1 87 ? -6.225 -40.794 -8.673 1.00 52.25 87 LYS A CA 1
ATOM 711 C C . LYS A 1 87 ? -7.568 -40.207 -8.213 1.00 52.25 87 LYS A C 1
ATOM 713 O O . LYS A 1 87 ? -8.590 -40.480 -8.839 1.00 52.25 87 LYS A O 1
ATOM 718 N N . ASN A 1 88 ? -7.566 -39.382 -7.166 1.00 50.62 88 ASN A N 1
ATOM 719 C CA . ASN A 1 88 ? -8.758 -38.709 -6.651 1.00 50.62 88 ASN A CA 1
ATOM 720 C C . ASN A 1 88 ? -8.987 -37.314 -7.271 1.00 50.62 88 ASN A C 1
ATOM 722 O O . ASN A 1 88 ? -9.955 -36.648 -6.915 1.00 50.62 88 ASN A O 1
ATOM 726 N N . ILE A 1 89 ? -8.122 -36.853 -8.187 1.00 46.75 89 ILE A N 1
ATOM 727 C CA . ILE A 1 89 ? -8.273 -35.559 -8.867 1.00 46.75 89 ILE A CA 1
ATOM 728 C C . ILE A 1 89 ? -9.231 -35.720 -10.067 1.00 46.75 89 ILE A C 1
ATOM 730 O O . ILE A 1 89 ? -8.951 -36.536 -10.949 1.00 46.75 89 ILE A O 1
ATOM 734 N N . PRO A 1 90 ? -10.311 -34.917 -10.182 1.00 41.47 90 PRO A N 1
ATOM 735 C CA . PRO A 1 90 ? -11.343 -35.090 -11.217 1.00 41.47 90 PRO A CA 1
ATOM 736 C C . PRO A 1 90 ? -10.813 -35.092 -12.660 1.00 41.47 90 PRO A C 1
ATOM 738 O O . PRO A 1 90 ? -11.275 -35.858 -13.499 1.00 41.47 90 PRO A O 1
ATOM 741 N N . HIS A 1 91 ? -9.792 -34.279 -12.945 1.00 43.56 91 HIS A N 1
ATOM 742 C CA . HIS A 1 91 ? -9.166 -34.184 -14.269 1.00 43.56 91 HIS A CA 1
ATOM 743 C C . HIS A 1 91 ? -8.330 -35.425 -14.645 1.00 43.56 91 HIS A C 1
ATOM 745 O O . HIS A 1 91 ? -8.123 -35.713 -15.820 1.00 43.56 91 HIS A O 1
ATOM 751 N N . PHE A 1 92 ? -7.857 -36.181 -13.649 1.00 42.25 92 PHE A N 1
ATOM 752 C CA . PHE A 1 92 ? -7.147 -37.449 -13.846 1.00 42.25 92 PHE A CA 1
ATOM 753 C C . PHE A 1 92 ? -8.131 -38.608 -14.080 1.00 42.25 92 PHE A C 1
ATOM 755 O O . PHE A 1 92 ? -7.842 -39.550 -14.817 1.00 42.25 92 PHE A O 1
ATOM 762 N N . GLN A 1 93 ? -9.330 -38.520 -13.494 1.00 48.66 93 GLN A N 1
ATOM 763 C CA . GLN A 1 93 ? -10.402 -39.503 -13.670 1.00 48.66 93 GLN A CA 1
ATOM 764 C C . GLN A 1 93 ? -11.058 -39.435 -15.058 1.00 48.66 93 GLN A C 1
ATOM 766 O O . GLN A 1 93 ? -11.528 -40.455 -15.557 1.00 48.66 93 GLN A O 1
ATOM 771 N N . SER A 1 94 ? -11.046 -38.267 -15.706 1.00 44.25 94 SER A N 1
ATOM 772 C CA . SER A 1 94 ? -11.670 -38.051 -17.017 1.00 44.25 94 SER A CA 1
ATOM 773 C C . SER A 1 94 ? -10.763 -38.336 -18.224 1.00 44.25 94 SER A C 1
ATOM 775 O O . SER A 1 94 ? -11.260 -38.404 -19.347 1.00 44.25 94 SER A O 1
ATOM 777 N N . ASN A 1 95 ? -9.452 -38.530 -18.032 1.00 43.97 95 ASN A N 1
ATOM 778 C CA . ASN A 1 95 ? -8.505 -38.741 -19.130 1.00 43.97 95 ASN A CA 1
ATOM 779 C C . ASN A 1 95 ? -8.054 -40.209 -19.230 1.00 43.97 95 ASN A C 1
ATOM 781 O O . ASN A 1 95 ? -7.095 -40.640 -18.589 1.00 43.97 95 ASN A O 1
ATOM 785 N N . ARG A 1 96 ? -8.751 -40.973 -20.077 1.00 45.91 96 ARG A N 1
ATOM 786 C CA . ARG A 1 96 ? -8.548 -42.417 -20.285 1.00 45.91 96 ARG A CA 1
ATOM 787 C C . ARG A 1 96 ? -7.118 -42.785 -20.718 1.00 45.91 96 ARG A C 1
ATOM 789 O O . ARG A 1 96 ? -6.581 -43.791 -20.271 1.00 45.91 96 ARG A O 1
ATOM 796 N N . TYR A 1 97 ? -6.460 -41.929 -21.500 1.00 39.50 97 TYR A N 1
ATOM 797 C CA . TYR A 1 97 ? -5.101 -42.168 -22.006 1.00 39.50 97 TYR A CA 1
ATOM 798 C C . TYR A 1 97 ? -4.030 -42.075 -20.905 1.00 39.50 97 TYR A C 1
ATOM 800 O O . TYR A 1 97 ? -3.047 -42.814 -20.907 1.00 39.50 97 TYR A O 1
ATOM 808 N N . LEU A 1 98 ? -4.245 -41.195 -19.920 1.00 42.56 98 LEU A N 1
ATOM 809 C CA . LEU A 1 98 ? -3.398 -41.097 -18.728 1.00 42.56 98 LEU A CA 1
ATOM 810 C C . LEU A 1 98 ? -3.625 -42.273 -17.764 1.00 42.56 98 LEU A C 1
ATOM 812 O O . LEU A 1 98 ? -2.759 -42.555 -16.948 1.00 42.56 98 LEU A O 1
ATOM 816 N N . GLN A 1 99 ? -4.748 -42.991 -17.844 1.00 46.28 99 GLN A N 1
ATOM 817 C CA . GLN A 1 99 ? -5.041 -44.140 -16.975 1.00 46.28 99 GLN A CA 1
ATOM 818 C C . GLN A 1 99 ? -4.446 -45.461 -17.479 1.00 46.28 99 GLN A C 1
ATOM 820 O O . GLN A 1 99 ? -4.134 -46.335 -16.672 1.00 46.28 99 GLN A O 1
ATOM 825 N N . GLU A 1 100 ? -4.260 -45.597 -18.790 1.00 43.16 100 GLU A N 1
ATOM 826 C CA . GLU A 1 100 ? -3.843 -46.855 -19.421 1.00 43.16 100 GLU A CA 1
ATOM 827 C C . GLU A 1 100 ? -2.313 -46.961 -19.613 1.00 43.16 100 GLU A C 1
ATOM 829 O O . GLU A 1 100 ? -1.793 -48.056 -19.817 1.00 43.16 100 GLU A O 1
ATOM 834 N N . VAL A 1 101 ? -1.562 -45.855 -19.488 1.00 48.09 101 VAL A N 1
ATOM 835 C CA . VAL A 1 101 ? -0.109 -45.821 -19.749 1.00 48.09 101 VAL A CA 1
ATOM 836 C C . VAL A 1 101 ? 0.683 -45.452 -18.491 1.00 48.09 101 VAL A C 1
ATOM 838 O O . VAL A 1 101 ? 0.810 -44.282 -18.124 1.00 48.09 101 VAL A O 1
ATOM 841 N N . GLU A 1 102 ? 1.278 -46.456 -17.843 1.00 45.41 102 GLU A N 1
ATOM 842 C CA . GLU A 1 102 ? 2.004 -46.324 -16.567 1.00 45.41 102 GLU A CA 1
ATOM 843 C C . GLU A 1 102 ? 3.159 -45.300 -16.623 1.00 45.41 102 GLU A C 1
ATOM 845 O O . GLU A 1 102 ? 3.426 -44.575 -15.662 1.00 45.41 102 GLU A O 1
ATOM 850 N N . THR A 1 103 ? 3.824 -45.180 -17.772 1.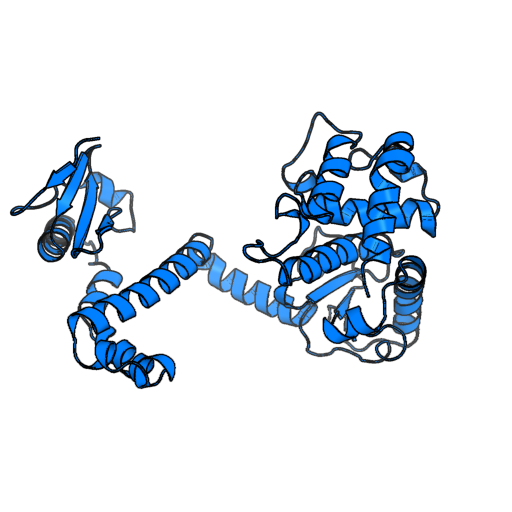00 42.69 103 THR A N 1
ATOM 851 C CA . THR A 1 103 ? 4.909 -44.217 -18.016 1.00 42.69 103 THR A CA 1
ATOM 852 C C . THR A 1 103 ? 4.411 -42.770 -18.048 1.00 42.69 103 THR A C 1
ATOM 854 O O . THR A 1 103 ? 5.085 -41.882 -17.529 1.00 42.69 103 THR A O 1
ATOM 857 N N . LEU A 1 104 ? 3.216 -42.528 -18.603 1.00 37.72 104 LEU A N 1
ATOM 858 C CA . LEU A 1 104 ? 2.588 -41.200 -18.653 1.00 37.72 104 LEU A CA 1
ATOM 859 C C . LEU A 1 104 ? 2.004 -40.793 -17.295 1.00 37.72 104 LEU A C 1
ATOM 861 O O . LEU A 1 104 ? 2.027 -39.618 -16.933 1.00 37.72 104 LEU A O 1
ATOM 865 N N . GLN A 1 105 ? 1.549 -41.767 -16.500 1.00 43.88 105 GLN A N 1
ATOM 866 C CA . GLN A 1 105 ? 1.191 -41.538 -15.098 1.00 43.88 105 GLN A CA 1
ATOM 867 C C . GLN A 1 105 ? 2.401 -41.061 -14.313 1.00 43.88 105 GLN A C 1
ATOM 869 O O . GLN A 1 105 ? 2.343 -40.029 -13.651 1.00 43.88 105 GLN A O 1
ATOM 874 N N . LYS A 1 106 ? 3.520 -41.785 -14.423 1.00 43.75 106 LYS A N 1
ATOM 875 C CA . LYS A 1 106 ? 4.766 -41.429 -13.744 1.00 43.75 106 LYS A CA 1
ATOM 876 C C . LYS A 1 106 ? 5.259 -40.052 -14.197 1.00 43.75 106 LYS A C 1
ATOM 878 O O . LYS A 1 106 ? 5.559 -39.233 -13.337 1.00 43.75 106 LYS A O 1
ATOM 883 N N . SER A 1 107 ? 5.258 -39.738 -15.493 1.00 45.12 107 SER A N 1
ATOM 884 C CA . SER A 1 107 ? 5.723 -38.432 -15.986 1.00 45.12 107 SER A CA 1
ATOM 885 C C . SER A 1 107 ? 4.835 -37.260 -15.548 1.00 45.12 107 SER A C 1
ATOM 887 O O . SER A 1 107 ? 5.360 -36.235 -15.117 1.00 45.12 107 SER A O 1
ATOM 889 N N . PHE A 1 108 ? 3.505 -37.404 -15.569 1.00 41.81 108 PHE A N 1
ATOM 890 C CA . PHE A 1 108 ? 2.580 -36.362 -15.105 1.00 41.81 108 PHE A CA 1
ATOM 891 C C . PHE A 1 108 ? 2.684 -36.129 -13.590 1.00 41.81 108 PHE A C 1
ATOM 893 O O . PHE A 1 108 ? 2.748 -34.986 -13.134 1.00 41.81 108 PHE A O 1
ATOM 900 N N . ILE A 1 109 ? 2.766 -37.215 -12.812 1.00 43.09 109 ILE A N 1
ATOM 901 C CA . ILE A 1 109 ? 2.946 -37.177 -11.355 1.00 43.09 109 ILE A CA 1
ATOM 902 C C . ILE A 1 109 ? 4.278 -36.506 -10.994 1.00 43.09 109 ILE A C 1
ATOM 904 O O . ILE A 1 109 ? 4.319 -35.660 -10.101 1.00 43.09 109 ILE A O 1
ATOM 908 N N . PHE A 1 110 ? 5.359 -36.838 -11.704 1.00 46.19 110 PHE A N 1
ATOM 909 C CA . PHE A 1 110 ? 6.675 -36.250 -11.459 1.00 46.19 110 PHE A CA 1
ATOM 910 C C . PHE A 1 110 ? 6.786 -34.800 -11.930 1.00 46.19 110 PHE A C 1
ATOM 912 O O . PHE A 1 110 ? 7.458 -34.011 -11.270 1.00 46.19 110 PHE A O 1
ATOM 919 N N . LYS A 1 111 ? 6.092 -34.415 -13.006 1.00 44.56 111 LYS A N 1
ATOM 920 C CA . LYS A 1 111 ? 6.010 -33.018 -13.445 1.00 44.56 111 LYS A CA 1
ATOM 921 C C . LYS A 1 111 ? 5.346 -32.143 -12.378 1.00 44.56 111 LYS A C 1
ATOM 923 O O . LYS A 1 111 ? 5.945 -31.170 -11.940 1.00 44.56 111 LYS A O 1
ATOM 928 N N . GLN A 1 112 ? 4.186 -32.558 -11.868 1.00 43.84 112 GLN A N 1
ATOM 929 C CA . GLN A 1 112 ? 3.501 -31.868 -10.764 1.00 43.84 112 GLN A CA 1
ATOM 930 C C . GLN A 1 112 ? 4.365 -31.823 -9.489 1.00 43.84 112 GLN A C 1
ATOM 932 O O . GLN A 1 112 ? 4.447 -30.795 -8.822 1.00 43.84 112 GLN A O 1
ATOM 937 N N . TYR A 1 113 ? 5.057 -32.922 -9.161 1.00 40.69 113 TYR A N 1
ATOM 938 C CA . TYR A 1 113 ? 5.985 -32.988 -8.026 1.00 40.69 113 TYR A CA 1
ATOM 939 C C . TYR A 1 113 ? 7.165 -32.015 -8.169 1.00 40.69 113 TYR A C 1
ATOM 941 O O . TYR A 1 113 ? 7.548 -31.370 -7.194 1.00 40.69 113 TYR A O 1
ATOM 949 N N . ASN A 1 114 ? 7.721 -31.879 -9.373 1.00 42.06 114 ASN A N 1
ATOM 950 C CA . ASN A 1 114 ? 8.811 -30.956 -9.665 1.00 42.06 114 ASN A CA 1
ATOM 951 C C . ASN A 1 114 ? 8.376 -29.505 -9.677 1.00 42.06 114 ASN A C 1
ATOM 953 O O . ASN A 1 114 ? 9.104 -28.680 -9.141 1.00 42.06 114 ASN A O 1
ATOM 957 N N . ASP A 1 115 ? 7.209 -29.197 -10.230 1.00 42.84 115 ASP A N 1
ATOM 958 C CA . ASP A 1 115 ? 6.674 -27.839 -10.213 1.00 42.84 115 ASP A CA 1
ATOM 959 C C . ASP A 1 115 ? 6.430 -27.404 -8.760 1.00 42.84 115 ASP A C 1
ATOM 961 O O . ASP A 1 115 ? 6.872 -26.336 -8.335 1.00 42.84 115 ASP A O 1
ATOM 965 N N . ILE A 1 116 ? 5.858 -28.293 -7.940 1.00 40.97 116 ILE A N 1
ATOM 966 C CA . ILE A 1 116 ? 5.673 -28.068 -6.502 1.00 40.97 116 ILE A CA 1
ATOM 967 C C . ILE A 1 116 ? 7.017 -27.931 -5.780 1.00 40.97 116 ILE A C 1
ATOM 969 O O . ILE A 1 116 ? 7.175 -27.009 -4.984 1.00 40.97 116 ILE A O 1
ATOM 973 N N . ASN A 1 117 ? 7.999 -28.796 -6.049 1.00 42.03 117 ASN A N 1
ATOM 974 C CA . ASN A 1 117 ? 9.321 -28.728 -5.422 1.00 42.03 117 ASN A CA 1
ATOM 975 C C . ASN A 1 117 ? 10.146 -27.531 -5.877 1.00 42.03 117 ASN A C 1
ATOM 977 O O . ASN A 1 117 ? 10.904 -27.001 -5.078 1.00 42.03 117 ASN A O 1
ATOM 981 N N . TYR A 1 118 ? 10.024 -27.100 -7.127 1.00 41.59 118 TYR A N 1
ATOM 982 C CA . TYR A 1 118 ? 10.666 -25.902 -7.649 1.00 41.59 118 TYR A CA 1
ATOM 983 C C . TYR A 1 118 ? 10.099 -24.663 -6.954 1.00 41.59 118 TYR A C 1
ATOM 985 O O . TYR A 1 118 ? 10.857 -23.842 -6.439 1.00 41.59 118 TYR A O 1
ATOM 993 N N . LEU A 1 119 ? 8.771 -24.583 -6.827 1.00 39.91 119 LEU A N 1
ATOM 994 C CA . LEU A 1 119 ? 8.094 -23.525 -6.077 1.00 39.91 119 LEU A CA 1
ATOM 995 C C . LEU A 1 119 ? 8.447 -23.568 -4.580 1.00 39.91 119 LEU A C 1
ATOM 997 O O . LEU A 1 119 ? 8.737 -22.529 -3.989 1.00 39.91 119 LEU A O 1
ATOM 1001 N N . LEU A 1 120 ? 8.501 -24.759 -3.973 1.00 39.62 120 LEU A N 1
ATOM 1002 C CA . LEU A 1 120 ? 8.947 -24.960 -2.590 1.00 39.62 120 LEU A CA 1
ATOM 1003 C C . LEU A 1 120 ? 10.410 -24.575 -2.411 1.00 39.62 120 LEU A C 1
ATOM 1005 O O . LEU A 1 120 ? 10.724 -23.904 -1.443 1.00 39.62 120 LEU A O 1
ATOM 1009 N N . LYS A 1 121 ? 11.301 -24.948 -3.328 1.00 38.41 121 LYS A N 1
ATOM 1010 C CA . LYS A 1 121 ? 12.735 -24.648 -3.268 1.00 38.41 121 LYS A CA 1
ATOM 1011 C C . LYS A 1 121 ? 12.987 -23.150 -3.401 1.00 38.41 121 LYS A C 1
ATOM 1013 O O . LYS A 1 121 ? 13.708 -22.601 -2.578 1.00 38.41 121 LYS A O 1
ATOM 1018 N N . LYS A 1 122 ? 12.277 -22.472 -4.308 1.00 38.25 122 LYS A N 1
ATOM 1019 C CA . LYS A 1 122 ? 12.280 -21.006 -4.415 1.00 38.25 122 LYS A CA 1
ATOM 1020 C C . LYS A 1 122 ? 11.778 -20.328 -3.128 1.00 38.25 122 LYS A C 1
ATOM 1022 O O . LYS A 1 122 ? 12.253 -19.256 -2.770 1.00 38.25 122 LYS A O 1
ATOM 1027 N N . LYS A 1 123 ? 10.851 -20.966 -2.401 1.00 37.19 123 LYS A N 1
ATOM 1028 C CA . LYS A 1 123 ? 10.338 -20.497 -1.097 1.00 37.19 123 LYS A CA 1
ATOM 1029 C C . LYS A 1 123 ? 11.245 -20.882 0.090 1.00 37.19 123 LYS A C 1
ATOM 1031 O O . LYS A 1 123 ? 11.267 -20.181 1.096 1.00 37.19 123 LYS A O 1
ATOM 1036 N N . LEU A 1 124 ? 12.006 -21.975 -0.023 1.00 34.25 124 LEU A N 1
ATOM 1037 C CA . LEU A 1 124 ? 12.868 -22.564 1.015 1.00 34.25 124 LEU A CA 1
ATOM 1038 C C . LEU A 1 124 ? 14.317 -22.060 0.974 1.00 34.25 124 LEU A C 1
ATOM 1040 O O . LEU A 1 124 ? 14.966 -22.050 2.016 1.00 34.25 124 LEU A O 1
ATOM 1044 N N . GLU A 1 125 ? 14.821 -21.590 -0.171 1.00 42.59 125 GLU A N 1
ATOM 1045 C CA . GLU A 1 125 ? 16.137 -20.930 -0.288 1.00 42.59 125 GLU A CA 1
ATOM 1046 C C . GLU A 1 125 ? 16.244 -19.672 0.603 1.00 42.59 125 GLU A C 1
ATOM 1048 O O . GLU A 1 125 ? 17.341 -19.231 0.933 1.00 42.59 125 GLU A O 1
ATOM 1053 N N . GLY A 1 126 ? 15.113 -19.153 1.100 1.00 39.16 126 GLY A N 1
ATOM 1054 C CA . GLY A 1 126 ? 15.050 -18.080 2.093 1.00 39.16 126 GLY A CA 1
ATOM 1055 C C . GLY A 1 126 ? 15.017 -18.507 3.570 1.00 39.16 126 GLY A C 1
ATOM 1056 O O . GLY A 1 126 ? 15.029 -17.615 4.424 1.00 39.16 126 GLY A O 1
ATOM 1057 N N . LEU A 1 127 ? 14.965 -19.806 3.908 1.00 34.19 127 LEU A N 1
ATOM 1058 C CA . LEU A 1 127 ? 14.626 -20.300 5.254 1.00 34.19 127 LEU A CA 1
ATOM 1059 C C . LEU A 1 127 ? 15.657 -21.306 5.808 1.00 34.19 127 LEU A C 1
ATOM 1061 O O . LEU A 1 127 ? 15.577 -22.512 5.582 1.00 34.19 127 LEU A O 1
ATOM 1065 N N . THR A 1 128 ? 16.606 -20.831 6.621 1.00 36.16 128 THR A N 1
ATOM 1066 C CA . THR A 1 128 ? 17.376 -21.693 7.537 1.00 36.16 128 THR A CA 1
ATOM 1067 C C . THR A 1 128 ? 16.486 -22.190 8.685 1.00 36.16 128 THR A C 1
ATOM 1069 O O . THR A 1 128 ? 15.473 -21.583 9.019 1.00 36.16 128 THR A O 1
ATOM 1072 N N . LYS A 1 129 ? 16.855 -23.307 9.328 1.00 33.94 129 LYS A N 1
ATOM 1073 C CA . LYS A 1 129 ? 16.044 -23.970 10.370 1.00 33.94 129 LYS A CA 1
ATOM 1074 C C . LYS A 1 129 ? 15.730 -23.079 11.592 1.00 33.94 129 LYS A C 1
ATOM 1076 O O . LYS A 1 129 ? 14.659 -23.222 12.160 1.00 33.94 129 LYS A O 1
ATOM 1081 N N . SER A 1 130 ? 16.600 -22.124 11.939 1.00 30.92 130 SER A N 1
ATOM 1082 C CA . SER A 1 130 ? 16.323 -21.095 12.962 1.00 30.92 130 SER A CA 1
ATOM 1083 C C . SER A 1 130 ? 15.366 -20.001 12.473 1.00 30.92 130 SER A C 1
ATOM 1085 O O . SER A 1 130 ? 14.634 -19.404 13.256 1.00 30.92 130 SER A O 1
ATOM 1087 N N . LYS A 1 131 ? 15.326 -19.762 11.160 1.00 30.52 131 LYS A N 1
ATOM 1088 C CA . LYS A 1 131 ? 14.418 -18.819 10.512 1.00 30.52 131 LYS A CA 1
ATOM 1089 C C . LYS A 1 131 ? 13.014 -19.397 10.353 1.00 30.52 131 LYS A C 1
ATOM 1091 O O . LYS A 1 131 ? 12.083 -18.624 10.314 1.00 30.52 131 LYS A O 1
ATOM 1096 N N . PHE A 1 132 ? 12.828 -20.719 10.315 1.00 27.39 132 PHE A N 1
ATOM 1097 C CA . PHE A 1 132 ? 11.491 -21.335 10.270 1.00 27.39 132 PHE A CA 1
ATOM 1098 C C . PHE A 1 132 ? 10.701 -21.131 11.566 1.00 27.39 132 PHE A C 1
ATOM 1100 O O . PHE A 1 132 ? 9.515 -20.832 11.514 1.00 27.39 132 PHE A O 1
ATOM 1107 N N . GLU A 1 133 ? 11.355 -21.248 12.723 1.00 25.69 133 GLU A N 1
ATOM 1108 C CA . GLU A 1 133 ? 10.736 -20.959 14.024 1.00 25.69 133 GLU A CA 1
ATOM 1109 C C . GLU A 1 133 ? 10.499 -19.451 14.192 1.00 25.69 133 GLU A C 1
ATOM 1111 O O . GLU A 1 133 ? 9.438 -19.043 14.658 1.00 25.69 133 GLU A O 1
ATOM 1116 N N . TYR A 1 134 ? 11.429 -18.616 13.714 1.00 28.12 134 TYR A N 1
ATOM 1117 C CA . TYR A 1 134 ? 11.279 -17.158 13.696 1.00 28.12 134 TYR A CA 1
ATOM 1118 C C . TYR A 1 134 ? 10.200 -16.670 12.717 1.00 28.12 134 TYR A C 1
ATOM 1120 O O . TYR A 1 134 ? 9.446 -15.768 13.050 1.00 28.12 134 TYR A O 1
ATOM 1128 N N . VAL A 1 135 ? 10.087 -17.270 11.529 1.00 30.88 135 VAL A N 1
ATOM 1129 C CA . VAL A 1 135 ? 9.074 -16.946 10.513 1.00 30.88 135 VAL A CA 1
ATOM 1130 C C . VAL A 1 135 ? 7.721 -17.491 10.926 1.00 30.88 135 VAL A C 1
ATOM 1132 O O . VAL A 1 135 ? 6.754 -16.767 10.803 1.00 30.88 135 VAL A O 1
ATOM 1135 N N . ALA A 1 136 ? 7.626 -18.683 11.518 1.00 27.38 136 ALA A N 1
ATOM 1136 C CA . ALA A 1 136 ? 6.370 -19.140 12.106 1.00 27.38 136 ALA A CA 1
ATOM 1137 C C . ALA A 1 136 ? 5.924 -18.217 13.252 1.00 27.38 136 ALA A C 1
ATOM 1139 O O . ALA A 1 136 ? 4.766 -17.820 13.288 1.00 27.38 136 ALA A O 1
ATOM 1140 N N . ALA A 1 137 ? 6.830 -17.804 14.146 1.00 29.62 137 ALA A N 1
ATOM 1141 C CA . ALA A 1 137 ? 6.513 -16.852 15.211 1.00 29.62 137 ALA A CA 1
ATOM 1142 C C . ALA A 1 137 ? 6.159 -15.455 14.671 1.00 29.62 137 ALA A C 1
ATOM 1144 O O . ALA A 1 137 ? 5.197 -14.856 15.137 1.00 29.62 137 ALA A O 1
ATOM 1145 N N . SER A 1 138 ? 6.888 -14.953 13.672 1.00 40.00 138 SER A N 1
ATOM 1146 C CA . SER A 1 138 ? 6.630 -13.676 12.994 1.00 40.00 138 SER A CA 1
ATOM 1147 C C . SER A 1 138 ? 5.324 -13.712 12.203 1.00 40.00 138 SER A C 1
ATOM 1149 O O . SER A 1 138 ? 4.566 -12.755 12.238 1.00 40.00 138 SER A O 1
ATOM 1151 N N . GLU A 1 139 ? 4.991 -14.828 11.563 1.00 45.12 139 GLU A N 1
ATOM 1152 C CA . GLU A 1 139 ? 3.768 -14.998 10.785 1.00 45.12 139 GLU A CA 1
ATOM 1153 C C . GLU A 1 139 ? 2.552 -15.227 11.689 1.00 45.12 139 GLU A C 1
ATOM 1155 O O . GLU A 1 139 ? 1.487 -14.696 11.394 1.00 45.12 139 GLU A O 1
ATOM 1160 N N . ILE A 1 140 ? 2.715 -15.889 12.843 1.00 46.78 140 ILE A N 1
ATOM 1161 C CA . ILE A 1 140 ? 1.716 -15.947 13.926 1.00 46.78 140 ILE A CA 1
ATOM 1162 C C . ILE A 1 140 ? 1.533 -14.566 14.574 1.00 46.78 140 ILE A C 1
ATOM 1164 O O . ILE A 1 140 ? 0.403 -14.144 14.835 1.00 46.78 140 ILE A O 1
ATOM 1168 N N . ALA A 1 141 ? 2.619 -13.831 14.815 1.00 53.81 141 ALA A N 1
ATOM 1169 C CA . ALA A 1 141 ? 2.558 -12.475 15.346 1.00 53.81 141 ALA A CA 1
ATOM 1170 C C . ALA A 1 141 ? 1.879 -11.537 14.337 1.00 53.81 141 ALA A C 1
ATOM 1172 O O . ALA A 1 141 ? 0.990 -10.780 14.711 1.00 53.81 141 ALA A O 1
ATOM 1173 N N . ASN A 1 142 ? 2.202 -11.646 13.050 1.00 57.69 142 ASN A N 1
ATOM 1174 C CA . ASN A 1 142 ? 1.554 -10.897 11.977 1.00 57.69 142 ASN A CA 1
ATOM 1175 C C . ASN A 1 142 ? 0.101 -11.332 11.784 1.00 57.69 142 ASN A C 1
ATOM 1177 O O . ASN A 1 142 ? -0.751 -10.484 11.563 1.00 57.69 142 ASN A O 1
ATOM 1181 N N . HIS A 1 143 ? -0.229 -12.612 11.949 1.00 57.59 143 HIS A N 1
ATOM 1182 C CA . HIS A 1 143 ? -1.614 -13.082 11.967 1.00 57.59 143 HIS A CA 1
ATOM 1183 C C . HIS A 1 143 ? -2.402 -12.446 13.118 1.00 57.59 143 HIS A C 1
ATOM 1185 O O . HIS A 1 143 ? -3.546 -12.033 12.952 1.00 57.59 143 HIS A O 1
ATOM 1191 N N . THR A 1 144 ? -1.787 -12.322 14.291 1.00 63.78 144 THR A N 1
ATOM 1192 C CA . THR A 1 144 ? -2.421 -11.701 15.460 1.00 63.78 144 THR A CA 1
ATOM 1193 C C . THR A 1 144 ? -2.630 -10.201 15.242 1.00 63.78 144 THR A C 1
ATOM 1195 O O . THR A 1 144 ? -3.711 -9.680 15.513 1.00 63.78 144 THR A O 1
ATOM 1198 N N . VAL A 1 145 ? -1.626 -9.520 14.688 1.00 73.44 145 VAL A N 1
ATOM 1199 C CA . VAL A 1 145 ? -1.604 -8.062 14.498 1.00 73.44 145 VAL A CA 1
ATOM 1200 C C . VAL A 1 145 ? -2.429 -7.612 13.281 1.00 73.44 145 VAL A C 1
ATOM 1202 O O . VAL A 1 145 ? -3.145 -6.618 13.360 1.00 73.44 145 VAL A O 1
ATOM 1205 N N . TYR A 1 146 ? -2.389 -8.355 12.177 1.00 77.62 146 TYR A N 1
ATOM 1206 C CA . TYR A 1 146 ? -2.935 -7.956 10.870 1.00 77.62 146 TYR A CA 1
ATOM 1207 C C . TYR A 1 146 ? -3.993 -8.920 10.321 1.00 77.62 146 TYR A C 1
ATOM 1209 O O . TYR A 1 146 ? -4.722 -8.579 9.396 1.00 77.62 146 TYR A O 1
ATOM 1217 N N . GLY A 1 147 ? -4.101 -10.129 10.876 1.00 71.94 147 GLY A N 1
ATOM 1218 C CA . GLY A 1 147 ? -5.079 -11.125 10.443 1.00 71.94 147 GLY A CA 1
ATOM 1219 C C . GLY A 1 147 ? -6.518 -10.780 10.835 1.00 71.94 147 GLY A C 1
ATOM 1220 O O . GLY A 1 147 ? -6.788 -9.819 11.556 1.00 71.94 147 GLY A O 1
ATOM 1221 N N . LYS A 1 148 ? -7.454 -11.613 10.368 1.00 78.81 148 LYS A N 1
ATOM 1222 C CA . LYS A 1 148 ? -8.905 -11.343 10.383 1.00 78.81 148 LYS A CA 1
ATOM 1223 C C . LYS A 1 148 ? -9.583 -11.491 11.752 1.00 78.81 148 LYS A C 1
ATOM 1225 O O . LYS A 1 148 ? -10.757 -11.154 11.888 1.00 78.81 148 LYS A O 1
ATOM 1230 N N . THR A 1 149 ? -8.880 -12.001 12.759 1.00 77.56 149 THR A N 1
ATOM 1231 C CA . THR A 1 149 ? -9.411 -12.150 14.121 1.00 77.56 149 THR A CA 1
ATOM 1232 C C . THR A 1 149 ? -9.472 -10.806 14.846 1.00 77.56 149 THR A C 1
ATOM 1234 O O . THR A 1 149 ? -8.650 -9.924 14.587 1.00 77.56 149 THR A O 1
ATOM 1237 N N . ASN A 1 150 ? -10.428 -10.660 15.770 1.00 83.50 150 ASN A N 1
ATOM 1238 C CA . ASN A 1 150 ? -10.658 -9.440 16.561 1.00 83.50 150 ASN A CA 1
ATOM 1239 C C . ASN A 1 150 ? -10.773 -8.175 15.693 1.00 83.50 150 ASN A C 1
ATOM 1241 O O . ASN A 1 150 ? -10.279 -7.109 16.054 1.00 83.50 150 ASN A O 1
ATOM 1245 N N . THR A 1 151 ? -11.370 -8.321 14.510 1.00 90.50 151 THR A N 1
ATOM 1246 C CA . THR A 1 151 ? -11.727 -7.192 13.656 1.00 90.50 151 THR A CA 1
ATOM 1247 C C . THR A 1 151 ? -13.094 -6.657 14.063 1.00 90.50 151 THR A C 1
ATOM 1249 O O . THR A 1 151 ? -13.959 -7.408 14.510 1.00 90.50 151 THR A O 1
ATOM 1252 N N . SER A 1 152 ? -13.257 -5.349 13.928 1.00 92.38 152 SER A N 1
ATOM 1253 C CA . SER A 1 152 ? -14.482 -4.611 14.186 1.00 92.38 152 SER A CA 1
ATOM 1254 C C . SER A 1 152 ? -15.065 -4.110 12.870 1.00 92.38 152 SER A C 1
ATOM 1256 O O . SER A 1 152 ? -14.333 -3.602 12.015 1.00 92.38 152 SER A O 1
ATOM 1258 N N . ASP A 1 153 ? -16.384 -4.230 12.749 1.00 96.00 153 ASP A N 1
ATOM 1259 C CA . ASP A 1 153 ? -17.166 -3.796 11.589 1.00 96.00 153 ASP A CA 1
ATOM 1260 C C . ASP A 1 153 ? -17.745 -2.381 11.766 1.00 96.00 153 ASP A C 1
ATOM 1262 O O . ASP A 1 153 ? -18.516 -1.929 10.931 1.00 96.00 153 ASP A O 1
ATOM 1266 N N . ILE A 1 154 ? -17.354 -1.656 12.824 1.00 95.69 154 ILE A N 1
ATOM 1267 C CA . ILE A 1 154 ? -17.879 -0.313 13.149 1.00 95.69 154 ILE A CA 1
ATOM 1268 C C . ILE A 1 154 ? -17.761 0.666 11.969 1.00 95.69 154 ILE A C 1
ATOM 1270 O O . ILE A 1 154 ? -18.664 1.461 11.744 1.00 95.69 154 ILE A O 1
ATOM 1274 N N . LEU A 1 155 ? -16.687 0.565 11.180 1.00 95.31 155 LEU A N 1
ATOM 1275 C CA . LEU A 1 155 ? -16.437 1.413 10.006 1.00 95.31 155 LEU A CA 1
ATOM 1276 C C . LEU A 1 155 ? -16.812 0.751 8.672 1.00 95.31 155 LEU A C 1
ATOM 1278 O O . LEU A 1 155 ? -16.557 1.306 7.600 1.00 95.31 155 LEU A O 1
ATOM 1282 N N . PHE A 1 156 ? -17.415 -0.437 8.715 1.00 95.94 156 PHE A N 1
ATOM 1283 C CA . PHE A 1 156 ? -17.724 -1.205 7.516 1.00 95.94 156 PHE A CA 1
ATOM 1284 C C . PHE A 1 156 ? -18.853 -0.568 6.710 1.00 95.94 156 PHE A C 1
ATOM 1286 O O . PHE A 1 156 ? -18.766 -0.477 5.487 1.00 95.94 156 PHE A O 1
ATOM 1293 N N . ASP A 1 157 ? -19.895 -0.074 7.375 1.00 94.38 157 ASP A N 1
ATOM 1294 C CA . ASP A 1 157 ? -21.050 0.505 6.688 1.00 94.38 157 ASP A CA 1
ATOM 1295 C C . ASP A 1 157 ? -20.726 1.839 6.007 1.00 94.38 157 ASP A C 1
ATOM 1297 O O . ASP A 1 157 ? -21.233 2.093 4.913 1.00 94.38 157 ASP A O 1
ATOM 1301 N N . GLU A 1 158 ? -19.830 2.645 6.583 1.00 94.31 158 GLU A N 1
ATOM 1302 C CA . GLU A 1 158 ? -19.399 3.911 5.982 1.00 94.31 158 GLU A CA 1
ATOM 1303 C C . GLU A 1 158 ? -18.315 3.698 4.914 1.00 94.31 158 GLU A C 1
ATOM 1305 O O . GLU A 1 158 ? -18.465 4.154 3.781 1.00 94.31 158 GLU A O 1
ATOM 1310 N N . PHE A 1 159 ? -17.252 2.952 5.232 1.00 95.75 159 PHE A N 1
ATOM 1311 C CA . PHE A 1 159 ? -16.037 2.910 4.406 1.00 95.75 159 PHE A CA 1
ATOM 1312 C C . PHE A 1 159 ? -15.778 1.564 3.716 1.00 95.75 159 PHE A C 1
ATOM 1314 O O . PHE A 1 159 ? -14.904 1.473 2.857 1.00 95.75 159 PHE A O 1
ATOM 1321 N N . GLY A 1 160 ? -16.520 0.507 4.056 1.00 95.88 160 GLY A N 1
ATOM 1322 C CA . GLY A 1 160 ? -16.348 -0.821 3.451 1.00 95.88 160 GLY A CA 1
ATOM 1323 C C . GLY A 1 160 ? -15.135 -1.595 3.967 1.00 95.88 160 GLY A C 1
ATOM 1324 O O . GLY A 1 160 ? -14.715 -2.576 3.354 1.00 95.88 160 GLY A O 1
ATOM 1325 N N . ILE A 1 161 ? -14.555 -1.151 5.083 1.00 96.69 161 ILE A N 1
ATOM 1326 C CA . ILE A 1 161 ? -13.355 -1.728 5.695 1.00 96.69 161 ILE A CA 1
ATOM 1327 C C . ILE A 1 161 ? -13.661 -2.290 7.076 1.00 96.69 161 ILE A C 1
ATOM 1329 O O . ILE A 1 161 ? -14.599 -1.869 7.749 1.00 96.69 161 ILE A O 1
ATOM 1333 N N . LYS A 1 162 ? -12.807 -3.203 7.532 1.00 96.56 162 LYS A N 1
ATOM 1334 C CA . LYS A 1 162 ? -12.761 -3.583 8.947 1.00 96.56 162 LYS A CA 1
ATOM 1335 C C . LYS A 1 162 ? -11.590 -2.893 9.631 1.00 96.56 162 LYS A C 1
ATOM 1337 O O . LYS A 1 162 ? -10.568 -2.630 8.997 1.00 96.56 162 LYS A O 1
ATOM 1342 N N . ILE A 1 163 ? -11.696 -2.668 10.935 1.00 96.38 163 ILE A N 1
ATOM 1343 C CA . ILE A 1 163 ? -10.595 -2.117 11.735 1.00 96.38 163 ILE A CA 1
ATOM 1344 C C . ILE A 1 163 ? -10.216 -3.040 12.886 1.00 96.38 163 ILE A C 1
ATOM 1346 O O . ILE A 1 163 ? -11.034 -3.823 13.362 1.00 96.38 163 ILE A O 1
ATOM 1350 N N . LYS A 1 164 ? -8.971 -2.973 13.352 1.00 94.94 164 LYS A N 1
ATOM 1351 C CA . LYS A 1 164 ? -8.525 -3.678 14.564 1.00 94.94 164 LYS A CA 1
ATOM 1352 C C . LYS A 1 164 ? -7.400 -2.932 15.264 1.00 94.94 164 LYS A C 1
ATOM 1354 O O . LYS A 1 164 ? -6.723 -2.115 14.648 1.00 94.94 164 LYS A O 1
ATOM 1359 N N . LYS A 1 165 ? -7.153 -3.268 16.529 1.00 92.19 165 LYS A N 1
ATOM 1360 C CA . LYS A 1 165 ? -5.934 -2.857 17.230 1.00 92.19 165 LYS A CA 1
ATOM 1361 C C . LYS A 1 165 ? -4.864 -3.932 17.098 1.00 92.19 165 LYS A C 1
ATOM 1363 O O . LYS A 1 165 ? -5.133 -5.127 17.230 1.00 92.19 165 LYS A O 1
ATOM 1368 N N . GLN A 1 166 ? -3.625 -3.499 16.897 1.00 88.31 166 GLN A N 1
ATOM 1369 C CA . GLN A 1 166 ? -2.443 -4.357 16.799 1.00 88.31 166 GLN A CA 1
ATOM 1370 C C . GLN A 1 166 ? -2.162 -5.118 18.104 1.00 88.31 166 GLN A C 1
ATOM 1372 O O . GLN A 1 166 ? -1.451 -6.120 18.108 1.00 88.31 166 GLN A O 1
ATOM 1377 N N . ASP A 1 167 ? -2.700 -4.660 19.236 1.00 84.44 167 ASP A N 1
ATOM 1378 C CA . ASP A 1 167 ? -2.627 -5.367 20.513 1.00 84.44 167 ASP A CA 1
ATOM 1379 C C . ASP A 1 167 ? -3.768 -6.359 20.767 1.00 84.44 167 ASP A C 1
ATOM 1381 O O . ASP A 1 167 ? -3.700 -7.095 21.748 1.00 84.44 167 ASP A O 1
ATOM 1385 N N . GLY A 1 168 ? -4.754 -6.426 19.871 1.00 83.94 168 GLY A N 1
ATOM 1386 C CA . GLY A 1 168 ? -5.900 -7.323 19.968 1.00 83.94 168 GLY A CA 1
ATOM 1387 C C . GLY A 1 168 ? -6.981 -6.879 20.953 1.00 83.94 168 GLY A C 1
ATOM 1388 O O . GLY A 1 168 ? -7.944 -7.627 21.123 1.00 83.94 168 GLY A O 1
ATOM 1389 N N . SER A 1 169 ? -6.836 -5.710 21.587 1.00 88.56 169 SER A N 1
ATOM 1390 C CA . SER A 1 169 ? -7.865 -5.124 22.449 1.00 88.56 169 SER A CA 1
ATOM 1391 C C . SER A 1 169 ? -9.001 -4.494 21.635 1.00 88.56 169 SER A C 1
ATOM 1393 O O . SER A 1 169 ? -8.866 -4.238 20.436 1.00 88.56 169 SER A O 1
ATOM 1395 N N . ASN A 1 170 ? -10.133 -4.248 22.296 1.00 91.56 170 ASN A N 1
ATOM 1396 C CA . ASN A 1 170 ? -11.243 -3.510 21.700 1.00 91.56 170 ASN A CA 1
ATOM 1397 C C . ASN A 1 170 ? -10.912 -2.014 21.621 1.00 91.56 170 ASN A C 1
ATOM 1399 O O . ASN A 1 170 ? -10.111 -1.507 22.412 1.00 91.56 170 ASN A O 1
ATOM 1403 N N . PHE A 1 171 ? -11.555 -1.322 20.682 1.00 93.69 171 PHE A N 1
ATOM 1404 C CA . PHE A 1 171 ? -11.477 0.131 20.599 1.00 93.69 171 PHE A CA 1
ATOM 1405 C C . PHE A 1 171 ? -12.311 0.795 21.701 1.00 93.69 171 PHE A C 1
ATOM 1407 O O . PHE A 1 171 ? -13.396 0.310 22.031 1.00 93.69 171 PHE A O 1
ATOM 1414 N N . SER A 1 172 ? -11.824 1.914 22.234 1.00 94.75 172 SER A N 1
ATOM 1415 C CA . SER A 1 172 ? -12.667 2.895 22.926 1.00 94.75 172 SER A CA 1
ATOM 1416 C C . SER A 1 172 ? -13.407 3.795 21.926 1.00 94.75 172 SER A C 1
ATOM 1418 O O . SER A 1 172 ? -13.069 3.833 20.744 1.00 94.75 172 SER A O 1
ATOM 1420 N N . GLU A 1 173 ? -14.402 4.551 22.400 1.00 94.81 173 GLU A N 1
ATOM 1421 C CA . GLU A 1 173 ? -15.123 5.536 21.576 1.00 94.81 173 GLU A CA 1
ATOM 1422 C C . GLU A 1 173 ? -14.184 6.607 20.999 1.00 94.81 173 GLU A C 1
ATOM 1424 O O . GLU A 1 173 ? -14.241 6.898 19.806 1.00 94.81 173 GLU A O 1
ATOM 1429 N N . ASP A 1 174 ? -13.261 7.129 21.814 1.00 95.94 174 ASP A N 1
ATOM 1430 C CA . ASP A 1 174 ? -12.263 8.104 21.360 1.00 95.94 174 ASP A CA 1
ATOM 1431 C C . ASP A 1 174 ? -11.343 7.519 20.279 1.00 95.94 174 ASP A C 1
ATOM 1433 O O . ASP A 1 174 ? -11.048 8.184 19.289 1.00 95.94 174 ASP A O 1
ATOM 1437 N N . GLU A 1 175 ? -10.918 6.259 20.427 1.00 96.44 175 GLU A N 1
ATOM 1438 C CA . GLU A 1 175 ? -10.069 5.597 19.431 1.00 96.44 175 GLU A CA 1
ATOM 1439 C C . GLU A 1 175 ? -10.811 5.366 18.107 1.00 96.44 175 GLU A C 1
ATOM 1441 O O . GLU A 1 175 ? -10.195 5.466 17.046 1.00 96.44 175 GLU A O 1
ATOM 1446 N N . ILE A 1 176 ? -12.118 5.077 18.145 1.00 96.12 176 ILE A N 1
ATOM 1447 C CA . ILE A 1 176 ? -12.952 4.975 16.934 1.00 96.12 176 ILE A CA 1
ATOM 1448 C C . ILE A 1 176 ? -12.993 6.326 16.228 1.00 96.12 176 ILE A C 1
ATOM 1450 O O . ILE A 1 176 ? -12.705 6.398 15.036 1.00 96.12 176 ILE A O 1
ATOM 1454 N N . LYS A 1 177 ? -13.263 7.401 16.973 1.00 96.50 177 LYS A N 1
ATOM 1455 C CA . LYS A 1 177 ? -13.310 8.752 16.416 1.00 96.50 177 LYS A CA 1
ATOM 1456 C C . LYS A 1 177 ? -11.971 9.163 15.803 1.00 96.50 177 LYS A C 1
ATOM 1458 O O . LYS A 1 177 ? -11.940 9.673 14.690 1.00 96.50 177 LYS A O 1
ATOM 1463 N N . THR A 1 178 ? -10.853 8.895 16.478 1.00 96.56 178 THR A N 1
ATOM 1464 C CA . THR A 1 178 ? -9.522 9.158 15.910 1.00 96.56 178 THR A CA 1
ATOM 1465 C C . THR A 1 178 ? -9.266 8.318 14.658 1.00 96.56 178 THR A C 1
ATOM 1467 O O . THR A 1 178 ? -8.718 8.828 13.684 1.00 96.56 178 THR A O 1
ATOM 1470 N N . ALA A 1 179 ? -9.673 7.045 14.636 1.00 96.81 179 ALA A N 1
ATOM 1471 C CA . ALA A 1 179 ? -9.551 6.221 13.435 1.00 96.81 179 ALA A CA 1
ATOM 1472 C C . ALA A 1 179 ? -10.352 6.811 12.260 1.00 96.81 179 ALA A C 1
ATOM 1474 O O . ALA A 1 179 ? -9.824 6.900 11.152 1.00 96.81 179 ALA A O 1
ATOM 1475 N N . GLU A 1 180 ? -11.585 7.264 12.499 1.00 96.81 180 GLU A N 1
ATOM 1476 C CA . GLU A 1 180 ? -12.409 7.957 11.501 1.00 96.81 180 GLU A CA 1
ATOM 1477 C C . GLU A 1 180 ? -11.747 9.246 11.003 1.00 96.81 180 GLU A C 1
ATOM 1479 O O . GLU A 1 180 ? -11.666 9.460 9.795 1.00 96.81 180 GLU A O 1
ATOM 1484 N N . GLU A 1 181 ? -11.216 10.073 11.907 1.00 96.81 181 GLU A N 1
ATOM 1485 C CA . GLU A 1 181 ? -10.526 11.327 11.575 1.00 96.81 181 GLU A CA 1
ATOM 1486 C C . GLU A 1 181 ? -9.287 11.111 10.690 1.00 96.81 181 GLU A C 1
ATOM 1488 O O . GLU A 1 181 ? -8.960 11.976 9.879 1.00 96.81 181 GLU A O 1
ATOM 1493 N N . ILE A 1 182 ? -8.624 9.955 10.796 1.00 97.00 182 ILE A N 1
ATOM 1494 C CA . ILE A 1 182 ? -7.482 9.580 9.946 1.00 97.00 182 ILE A CA 1
ATOM 1495 C C . ILE A 1 182 ? -7.953 9.025 8.595 1.00 97.00 182 ILE A C 1
ATOM 1497 O O . ILE A 1 182 ? -7.418 9.381 7.544 1.00 97.00 182 ILE A O 1
ATOM 1501 N N . ILE A 1 183 ? -8.945 8.132 8.612 1.00 97.19 183 ILE A N 1
ATOM 1502 C CA . ILE A 1 183 ? -9.382 7.376 7.430 1.00 97.19 183 ILE A CA 1
ATOM 1503 C C . ILE A 1 183 ? -10.195 8.256 6.485 1.00 97.19 183 ILE A C 1
ATOM 1505 O O . ILE A 1 183 ? -9.937 8.287 5.276 1.00 97.19 183 ILE A O 1
ATOM 1509 N N . LYS A 1 184 ? -11.175 8.975 7.035 1.00 96.44 184 LYS A N 1
ATOM 1510 C CA . LYS A 1 184 ? -12.189 9.690 6.267 1.00 96.44 184 LYS A CA 1
ATOM 1511 C C . LYS A 1 184 ? -11.595 10.693 5.276 1.00 96.44 184 LYS A C 1
ATOM 1513 O O . LYS A 1 184 ? -11.956 10.609 4.103 1.00 96.44 184 LYS A O 1
ATOM 1518 N N . PRO A 1 185 ? -10.659 11.586 5.659 1.00 97.31 185 PRO A N 1
ATOM 1519 C CA . PRO A 1 185 ? -10.128 12.580 4.729 1.00 97.31 185 PRO A CA 1
ATOM 1520 C C . PRO A 1 185 ? -9.432 11.945 3.524 1.00 97.31 185 PRO A C 1
ATOM 1522 O O . PRO A 1 185 ? -9.626 12.393 2.397 1.00 97.31 185 PRO A O 1
ATOM 1525 N N . VAL A 1 186 ? -8.651 10.882 3.749 1.00 97.50 186 VAL A N 1
ATOM 1526 C CA . VAL A 1 186 ? -7.914 10.184 2.685 1.00 97.50 186 VAL A CA 1
ATOM 1527 C C . VAL A 1 186 ? -8.882 9.461 1.748 1.00 97.50 186 VAL A C 1
ATOM 1529 O O . VAL A 1 186 ? -8.763 9.578 0.527 1.00 97.50 186 VAL A O 1
ATOM 1532 N N . PHE A 1 187 ? -9.862 8.746 2.304 1.00 95.69 187 PHE A N 1
ATOM 1533 C CA . PHE A 1 187 ? -10.826 7.966 1.526 1.00 95.69 187 PHE A CA 1
ATOM 1534 C C . PHE A 1 187 ? -11.747 8.878 0.704 1.00 95.69 187 PHE A C 1
ATOM 1536 O O . PHE A 1 187 ? -11.900 8.667 -0.503 1.00 95.69 187 PHE A O 1
ATOM 1543 N N . ASP A 1 188 ? -12.280 9.937 1.321 1.00 94.88 188 ASP A N 1
ATOM 1544 C CA . ASP A 1 188 ? -13.138 10.923 0.656 1.00 94.88 188 ASP A CA 1
ATOM 1545 C C . ASP A 1 188 ? -12.373 11.678 -0.445 1.00 94.88 188 ASP A C 1
ATOM 1547 O O . ASP A 1 188 ? -12.927 11.973 -1.508 1.00 94.88 188 ASP A O 1
ATOM 1551 N N . PHE A 1 189 ? -11.086 11.969 -0.225 1.00 97.06 189 PHE A N 1
ATOM 1552 C CA . PHE A 1 189 ? -10.245 12.651 -1.205 1.00 97.06 189 PHE A CA 1
ATOM 1553 C C . PHE A 1 189 ? -9.922 11.777 -2.423 1.00 97.06 189 PHE A C 1
ATOM 1555 O O . PHE A 1 189 ? -10.043 12.237 -3.562 1.00 97.06 189 PHE A O 1
ATOM 1562 N N . LEU A 1 190 ? -9.533 10.517 -2.199 1.00 95.06 190 LEU A N 1
ATOM 1563 C CA . LEU A 1 190 ? -9.202 9.584 -3.280 1.00 95.06 190 LEU A CA 1
ATOM 1564 C C . LEU A 1 190 ? -10.439 9.094 -4.042 1.00 95.06 190 LEU A C 1
ATOM 1566 O O . LEU A 1 190 ? -10.300 8.631 -5.174 1.00 95.06 190 LEU A O 1
ATOM 1570 N N . LYS A 1 191 ? -11.637 9.223 -3.451 1.00 92.88 191 LYS A N 1
ATOM 1571 C CA . LYS A 1 191 ? -12.933 8.861 -4.056 1.00 92.88 191 LYS A CA 1
ATOM 1572 C C . LYS A 1 191 ? -12.979 7.422 -4.567 1.00 92.88 191 LYS A C 1
ATOM 1574 O O . LYS A 1 191 ? -13.619 7.130 -5.578 1.00 92.88 191 LYS A O 1
ATOM 1579 N N . LEU A 1 192 ? -12.296 6.522 -3.866 1.00 90.38 192 LEU A N 1
ATOM 1580 C CA . LEU A 1 192 ? -12.332 5.101 -4.178 1.00 90.38 192 LEU A CA 1
ATOM 1581 C C . LEU A 1 192 ? -13.715 4.542 -3.810 1.00 90.38 192 LEU A C 1
ATOM 1583 O O . LEU A 1 192 ? -14.198 4.812 -2.707 1.00 90.38 192 LEU A O 1
ATOM 1587 N N . PRO A 1 193 ? -14.370 3.772 -4.695 1.00 91.19 193 PRO A N 1
ATOM 1588 C CA . PRO A 1 193 ? -15.681 3.217 -4.396 1.00 91.19 193 PRO A CA 1
ATOM 1589 C C . PRO A 1 193 ? -15.627 2.295 -3.179 1.00 91.19 193 PRO A C 1
ATOM 1591 O O . PRO A 1 193 ? -14.779 1.404 -3.099 1.00 91.19 193 PRO A O 1
ATOM 1594 N N . LYS A 1 194 ? -16.586 2.464 -2.261 1.00 93.94 194 LYS A N 1
ATOM 1595 C CA . LYS A 1 194 ? -16.744 1.623 -1.064 1.00 93.94 194 LYS A CA 1
ATOM 1596 C C . LYS A 1 194 ? -16.666 0.124 -1.391 1.00 93.94 194 LYS A C 1
ATOM 1598 O O . LYS A 1 194 ? -15.982 -0.644 -0.718 1.00 93.94 194 LYS A O 1
ATOM 1603 N N . THR A 1 195 ? -17.315 -0.270 -2.484 1.00 92.81 195 THR A N 1
ATOM 1604 C CA . THR A 1 195 ? -17.368 -1.642 -3.005 1.00 92.81 195 THR A CA 1
ATOM 1605 C C . THR A 1 195 ? -15.991 -2.246 -3.268 1.00 92.81 195 THR A C 1
ATOM 1607 O O . THR A 1 195 ? -15.812 -3.449 -3.081 1.00 92.81 195 THR A O 1
ATOM 1610 N N . VAL A 1 196 ? -14.999 -1.440 -3.659 1.00 92.12 196 VAL A N 1
ATOM 1611 C CA . VAL A 1 196 ? -13.628 -1.913 -3.897 1.00 92.12 196 VAL A CA 1
ATOM 1612 C C . VAL A 1 196 ? -12.993 -2.370 -2.589 1.00 92.12 196 VAL A C 1
ATOM 1614 O O . VAL A 1 196 ? -12.357 -3.426 -2.563 1.00 92.12 196 VAL A O 1
ATOM 1617 N N . PHE A 1 197 ? -13.203 -1.630 -1.498 1.00 94.38 197 PHE A N 1
ATOM 1618 C CA . PHE A 1 197 ? -12.732 -2.013 -0.167 1.00 94.38 197 PHE A CA 1
ATOM 1619 C C . PHE A 1 197 ? -13.446 -3.264 0.349 1.00 94.38 197 PHE A C 1
ATOM 1621 O O . PHE A 1 197 ? -12.781 -4.195 0.811 1.00 94.38 197 PHE A O 1
ATOM 1628 N N . GLU A 1 198 ? -14.772 -3.329 0.183 1.00 92.75 198 GLU A N 1
ATOM 1629 C CA . GLU A 1 198 ? -15.601 -4.452 0.638 1.00 92.75 198 GLU A CA 1
ATOM 1630 C C . GLU A 1 198 ? -15.201 -5.766 -0.044 1.00 92.75 198 GLU A C 1
ATOM 1632 O O . GLU A 1 198 ? -14.918 -6.764 0.627 1.00 92.75 198 GLU A O 1
ATOM 1637 N N . GLN A 1 199 ? -15.123 -5.761 -1.381 1.00 90.94 199 GLN A N 1
ATOM 1638 C CA . GLN A 1 199 ? -14.788 -6.935 -2.196 1.00 90.94 199 GLN A CA 1
ATOM 1639 C C . GLN A 1 199 ? -13.357 -7.418 -1.959 1.00 90.94 199 GLN A C 1
ATOM 1641 O O . GLN A 1 199 ? -13.064 -8.611 -2.063 1.00 90.94 199 GLN A O 1
ATOM 1646 N N . ASN A 1 200 ? -12.455 -6.496 -1.624 1.00 89.38 200 ASN A N 1
ATOM 1647 C CA . ASN A 1 200 ? -11.067 -6.821 -1.335 1.00 89.38 200 ASN A CA 1
ATOM 1648 C C . ASN A 1 200 ? -10.784 -7.007 0.155 1.00 89.38 200 ASN A C 1
ATOM 1650 O O . ASN A 1 200 ? -9.648 -7.327 0.490 1.00 89.38 200 ASN A O 1
ATOM 1654 N N . HIS A 1 201 ? -11.791 -6.903 1.025 1.00 90.12 201 HIS A N 1
ATOM 1655 C CA . HIS A 1 201 ? -11.693 -7.155 2.463 1.00 90.12 201 HIS A CA 1
ATOM 1656 C C . HIS A 1 201 ? -10.531 -6.407 3.138 1.00 90.12 201 HIS A C 1
ATOM 1658 O O . HIS A 1 201 ? -9.767 -7.015 3.891 1.00 90.12 201 HIS A O 1
ATOM 1664 N N . LEU A 1 202 ? -10.369 -5.114 2.834 1.00 94.81 202 LEU A N 1
ATOM 1665 C CA . LEU A 1 202 ? -9.307 -4.301 3.429 1.00 94.81 202 LEU A CA 1
ATOM 1666 C C . LEU A 1 202 ? -9.500 -4.176 4.952 1.00 94.81 202 LEU A C 1
ATOM 1668 O O . LEU A 1 202 ? -10.603 -3.918 5.441 1.00 94.81 202 LEU A O 1
ATOM 1672 N N . ILE A 1 203 ? -8.402 -4.350 5.693 1.00 95.31 203 ILE A N 1
ATOM 1673 C CA . ILE A 1 203 ? -8.347 -4.192 7.151 1.00 95.31 203 ILE A CA 1
ATOM 1674 C C . ILE A 1 203 ? -7.367 -3.078 7.514 1.00 95.31 203 ILE A C 1
ATOM 1676 O O . ILE A 1 203 ? -6.207 -3.145 7.113 1.00 95.31 203 ILE A O 1
ATOM 1680 N N . ILE A 1 204 ? -7.769 -2.124 8.352 1.00 96.88 204 ILE A N 1
ATOM 1681 C CA . ILE A 1 204 ? -6.842 -1.139 8.931 1.00 96.88 204 ILE A CA 1
ATOM 1682 C C . ILE A 1 204 ? -6.536 -1.508 10.389 1.00 96.88 204 ILE A C 1
ATOM 1684 O O . ILE A 1 204 ? -7.430 -1.651 11.222 1.00 96.88 204 ILE A O 1
ATOM 1688 N N . SER A 1 205 ? -5.257 -1.718 10.687 1.00 95.25 205 SER A N 1
ATOM 1689 C CA . SER A 1 205 ? -4.749 -2.185 11.973 1.00 95.25 205 SER A CA 1
ATOM 1690 C C . SER A 1 205 ? -3.964 -1.088 12.693 1.00 95.25 205 SER A C 1
ATOM 1692 O O . SER A 1 205 ? -2.852 -0.730 12.297 1.00 95.25 205 SER A O 1
ATOM 1694 N N . PHE A 1 206 ? -4.526 -0.578 13.785 1.00 95.06 206 PHE A N 1
ATOM 1695 C CA . PHE A 1 206 ? -4.012 0.576 14.517 1.00 95.06 206 PHE A CA 1
ATOM 1696 C C . PHE A 1 206 ? -3.103 0.200 15.688 1.00 95.06 206 PHE A C 1
ATOM 1698 O O . PHE A 1 206 ? -3.347 -0.767 16.412 1.00 95.06 206 PHE A O 1
ATOM 1705 N N . THR A 1 207 ? -2.070 1.003 15.927 1.00 92.50 207 THR A N 1
ATOM 1706 C CA . THR A 1 207 ? -1.214 0.926 17.118 1.00 92.50 207 THR A CA 1
ATOM 1707 C C . THR A 1 207 ? -1.062 2.297 17.771 1.00 92.50 207 THR A C 1
ATOM 1709 O O . THR A 1 207 ? -1.093 3.319 17.098 1.00 92.50 207 THR A O 1
ATOM 1712 N N . HIS A 1 208 ? -0.865 2.332 19.088 1.00 89.75 208 HIS A N 1
ATOM 1713 C CA . HIS A 1 208 ? -0.472 3.556 19.808 1.00 89.75 208 HIS A CA 1
ATOM 1714 C C . HIS A 1 208 ? 1.027 3.847 19.716 1.00 89.75 208 HIS A C 1
ATOM 1716 O O . HIS A 1 208 ? 1.494 4.923 20.084 1.00 89.75 208 HIS A O 1
ATOM 1722 N N . ASN A 1 209 ? 1.806 2.874 19.247 1.00 85.19 209 ASN A N 1
ATOM 1723 C CA . ASN A 1 209 ? 3.236 3.049 19.051 1.00 85.19 209 ASN A CA 1
ATOM 1724 C C . ASN A 1 209 ? 3.502 3.807 17.751 1.00 85.19 209 ASN A C 1
ATOM 1726 O O . ASN A 1 209 ? 2.855 3.560 16.739 1.00 85.19 209 ASN A O 1
ATOM 1730 N N . LYS A 1 210 ? 4.555 4.632 17.743 1.00 75.31 210 LYS A N 1
ATOM 1731 C CA . LYS A 1 210 ? 5.036 5.296 16.518 1.00 75.31 210 LYS A CA 1
ATOM 1732 C C . LYS A 1 210 ? 5.474 4.318 15.424 1.00 75.31 210 LYS A C 1
ATOM 1734 O O . LYS A 1 210 ? 5.582 4.718 14.272 1.00 75.31 210 LYS A O 1
ATOM 1739 N N . THR A 1 211 ? 5.773 3.073 15.788 1.00 76.50 211 THR A N 1
ATOM 1740 C CA . THR A 1 211 ? 6.199 2.028 14.859 1.00 76.50 211 THR A CA 1
ATOM 1741 C C . THR A 1 211 ? 5.366 0.765 15.015 1.00 76.50 211 THR A C 1
ATOM 1743 O O . THR A 1 211 ? 4.731 0.522 16.047 1.00 76.50 211 THR A O 1
ATOM 1746 N N . MET A 1 212 ? 5.342 -0.036 13.954 1.00 80.44 212 MET A N 1
ATOM 1747 C CA . MET A 1 212 ? 4.505 -1.228 13.858 1.00 80.44 212 MET A CA 1
ATOM 1748 C C . MET A 1 212 ? 4.924 -2.317 14.850 1.00 80.44 212 MET A C 1
ATOM 1750 O O . MET A 1 212 ? 6.114 -2.557 15.075 1.00 80.44 212 MET A O 1
ATOM 1754 N N . LYS A 1 213 ? 3.944 -3.026 15.434 1.00 62.28 213 LYS A N 1
ATOM 1755 C CA . LYS A 1 213 ? 4.173 -3.931 16.579 1.00 62.28 213 LYS A CA 1
ATOM 1756 C C . LYS A 1 213 ? 5.102 -5.122 16.274 1.00 62.28 213 LYS A C 1
ATOM 1758 O O . LYS A 1 213 ? 5.693 -5.660 17.206 1.00 62.28 213 LYS A O 1
ATOM 1763 N N . ASN A 1 214 ? 5.336 -5.450 15.002 1.00 58.06 214 ASN A N 1
ATOM 1764 C CA . ASN A 1 214 ? 6.317 -6.457 14.562 1.00 58.06 214 ASN A CA 1
ATOM 1765 C C . ASN A 1 214 ? 7.333 -5.939 13.534 1.00 58.06 214 ASN A C 1
ATOM 1767 O O . ASN A 1 214 ? 8.196 -6.696 13.108 1.00 58.06 214 ASN A O 1
ATOM 1771 N N . GLU A 1 215 ? 7.265 -4.656 13.183 1.00 59.50 215 GLU A N 1
ATOM 1772 C CA . GLU A 1 215 ? 8.159 -3.995 12.230 1.00 59.50 215 GLU A CA 1
ATOM 1773 C C . GLU A 1 215 ? 8.593 -2.669 12.850 1.00 59.50 215 GLU A C 1
ATOM 1775 O O . GLU A 1 215 ? 8.146 -1.582 12.493 1.00 59.50 215 GLU A O 1
ATOM 1780 N N . ARG A 1 216 ? 9.439 -2.781 13.882 1.00 61.62 216 ARG A N 1
ATOM 1781 C CA . ARG A 1 216 ? 9.738 -1.710 14.852 1.00 61.62 216 ARG A CA 1
ATOM 1782 C C . ARG A 1 216 ? 10.404 -0.464 14.262 1.00 61.62 216 ARG A C 1
ATOM 1784 O O . ARG A 1 216 ? 10.558 0.509 14.993 1.00 61.62 216 ARG A O 1
ATOM 1791 N N . ASN A 1 217 ? 10.777 -0.497 12.985 1.00 67.94 217 ASN A N 1
ATOM 1792 C CA . ASN A 1 217 ? 11.364 0.622 12.247 1.00 67.94 217 ASN A CA 1
ATOM 1793 C C . ASN A 1 217 ? 10.411 1.213 11.193 1.00 67.94 217 ASN A C 1
ATOM 1795 O O . ASN A 1 217 ? 10.764 2.202 10.559 1.00 67.94 217 ASN A O 1
ATOM 1799 N N . ALA A 1 218 ? 9.232 0.620 10.991 1.00 73.38 218 ALA A N 1
ATOM 1800 C CA . ALA A 1 218 ? 8.274 1.041 9.981 1.00 73.38 218 ALA A CA 1
ATOM 1801 C C . ALA A 1 218 ? 7.180 1.919 10.607 1.00 73.38 218 ALA A C 1
ATOM 1803 O O . ALA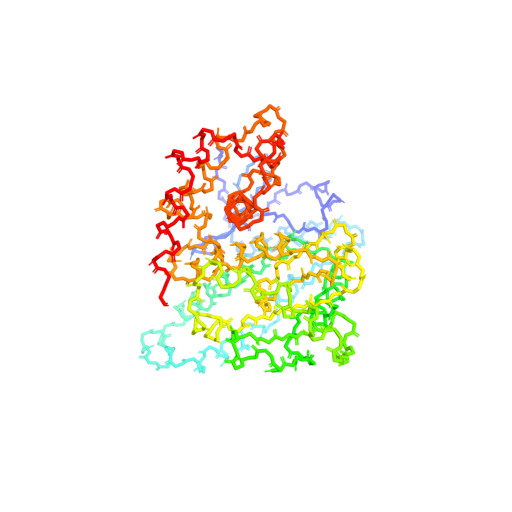 A 1 218 ? 6.597 1.557 11.635 1.00 73.38 218 ALA A O 1
ATOM 1804 N N . ALA A 1 219 ? 6.920 3.076 9.992 1.00 81.50 219 ALA A N 1
ATOM 1805 C CA . ALA A 1 219 ? 5.837 3.983 10.382 1.00 81.50 219 ALA A CA 1
ATOM 1806 C C . ALA A 1 219 ? 4.457 3.457 9.948 1.00 81.50 219 ALA A C 1
ATOM 1808 O O . ALA A 1 219 ? 3.461 3.735 10.613 1.00 81.50 219 AL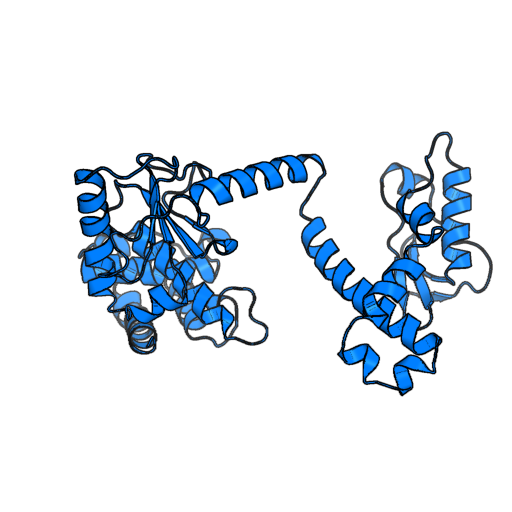A A O 1
ATOM 1809 N N . GLY A 1 220 ? 4.423 2.659 8.879 1.00 89.56 220 GLY A N 1
ATOM 1810 C CA . GLY A 1 220 ? 3.271 1.905 8.400 1.00 89.56 220 GLY A CA 1
ATOM 1811 C C . GLY A 1 220 ? 3.717 0.623 7.705 1.00 89.56 220 GLY A C 1
ATOM 1812 O O . GLY A 1 220 ? 4.915 0.405 7.518 1.00 89.56 220 GLY A O 1
ATOM 1813 N N . ILE A 1 221 ? 2.766 -0.265 7.412 1.00 89.44 221 ILE A N 1
ATOM 1814 C CA . ILE A 1 221 ? 3.029 -1.464 6.609 1.00 89.44 221 ILE A CA 1
ATOM 1815 C C . ILE A 1 221 ? 1.771 -2.001 5.936 1.00 89.44 221 ILE A C 1
ATOM 1817 O O . ILE A 1 221 ? 0.755 -2.221 6.591 1.00 89.44 221 ILE A O 1
ATOM 1821 N N . PHE A 1 222 ? 1.864 -2.347 4.659 1.00 90.50 222 PHE A N 1
ATOM 1822 C CA . PHE A 1 222 ? 0.882 -3.177 3.984 1.00 90.50 222 PHE A CA 1
ATOM 1823 C C . PHE A 1 222 ? 1.279 -4.662 4.002 1.00 90.50 222 PHE A C 1
ATOM 1825 O O . PHE A 1 222 ? 2.316 -5.070 3.480 1.00 90.50 222 PHE A O 1
ATOM 1832 N N . VAL A 1 223 ? 0.414 -5.505 4.572 1.00 80.69 223 VAL A N 1
ATOM 1833 C CA . VAL A 1 223 ? 0.608 -6.957 4.662 1.00 80.69 223 VAL A CA 1
ATOM 1834 C C . VAL A 1 223 ? -0.319 -7.680 3.687 1.00 80.69 223 VAL A C 1
ATOM 1836 O O . VAL A 1 223 ? -1.508 -7.888 3.952 1.00 80.69 223 VAL A O 1
ATOM 1839 N N . THR A 1 224 ? 0.253 -8.122 2.567 1.00 79.50 224 THR A N 1
ATOM 1840 C CA . THR A 1 224 ? -0.450 -8.759 1.436 1.00 79.50 224 THR A CA 1
ATOM 1841 C C . THR A 1 224 ? -1.284 -9.975 1.841 1.00 79.50 224 THR A C 1
ATOM 1843 O O . THR A 1 224 ? -2.456 -10.059 1.476 1.00 79.50 224 THR A O 1
ATOM 1846 N N . ASN A 1 225 ? -0.723 -10.886 2.649 1.00 72.50 225 ASN A 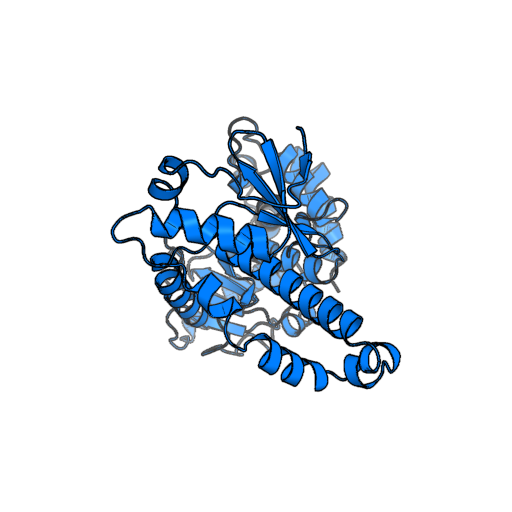N 1
ATOM 1847 C CA . ASN A 1 225 ? -1.387 -12.126 3.081 1.00 72.50 225 ASN A CA 1
ATOM 1848 C C . ASN A 1 225 ? -2.720 -11.878 3.804 1.00 72.50 225 ASN A C 1
ATOM 1850 O O . ASN A 1 225 ? -3.619 -12.718 3.753 1.00 72.50 225 ASN A O 1
ATOM 1854 N N . TYR A 1 226 ? -2.854 -10.727 4.466 1.00 76.69 226 TYR A N 1
ATOM 1855 C CA . TYR A 1 226 ? -4.050 -10.367 5.223 1.00 76.69 226 TYR A CA 1
ATOM 1856 C C . TYR A 1 226 ? -4.860 -9.246 4.583 1.00 76.69 226 TYR A C 1
ATOM 1858 O O . TYR A 1 226 ? -5.950 -8.958 5.070 1.00 76.69 226 TYR A O 1
ATOM 1866 N N . LYS A 1 227 ? -4.351 -8.638 3.502 1.00 84.69 227 LYS A N 1
ATOM 1867 C CA . LYS A 1 227 ? -4.886 -7.405 2.915 1.00 84.69 227 LYS A CA 1
ATOM 1868 C C . LYS A 1 227 ? -5.101 -6.341 3.997 1.00 84.69 227 LYS A C 1
ATOM 1870 O O . LYS A 1 227 ? -6.170 -5.746 4.096 1.00 84.69 227 LYS A O 1
ATOM 1875 N N . SER A 1 228 ? -4.087 -6.159 4.843 1.00 89.38 228 SER A N 1
ATOM 1876 C CA . SER A 1 228 ? -4.170 -5.281 6.007 1.00 89.38 228 SER A CA 1
ATOM 1877 C C . SER A 1 228 ? -3.104 -4.199 5.972 1.00 89.38 228 SER A C 1
ATOM 1879 O O . SER A 1 228 ? -1.948 -4.483 5.674 1.00 89.38 228 SER A O 1
ATOM 1881 N N . ILE A 1 229 ? -3.509 -2.977 6.295 1.00 94.94 229 ILE A N 1
ATOM 1882 C CA . ILE A 1 229 ? -2.643 -1.816 6.458 1.00 94.94 229 ILE A CA 1
ATOM 1883 C C . ILE A 1 229 ? -2.439 -1.579 7.953 1.00 94.94 229 ILE A C 1
ATOM 1885 O O . ILE A 1 229 ? -3.403 -1.416 8.694 1.00 94.94 229 ILE A O 1
ATOM 1889 N N . GLY A 1 230 ? -1.192 -1.573 8.403 1.00 93.75 230 GLY A N 1
ATOM 1890 C CA . GLY A 1 230 ? -0.789 -1.175 9.741 1.00 93.75 230 GLY A CA 1
ATOM 1891 C C . GLY A 1 230 ? -0.434 0.303 9.790 1.00 93.75 230 GLY A C 1
ATOM 1892 O O . GLY A 1 230 ? 0.438 0.721 9.036 1.00 93.75 230 GLY A O 1
ATOM 1893 N N . ILE A 1 231 ? -1.050 1.058 10.700 1.00 95.06 231 ILE A N 1
ATOM 1894 C CA . ILE A 1 231 ? -0.741 2.476 10.949 1.00 95.06 231 ILE A CA 1
ATOM 1895 C C . ILE A 1 231 ? -0.814 2.818 12.442 1.00 95.06 231 ILE A C 1
ATOM 1897 O O . ILE A 1 231 ? -1.329 2.047 13.255 1.00 95.06 231 ILE A O 1
ATOM 1901 N N . SER A 1 232 ? -0.254 3.968 12.815 1.00 94.00 232 SER A N 1
ATOM 1902 C CA . SER A 1 232 ? -0.335 4.517 14.172 1.00 94.00 232 SER A CA 1
ATOM 1903 C C . SER A 1 232 ? -1.583 5.390 14.338 1.00 94.00 232 SER A C 1
ATOM 1905 O O . SER A 1 232 ? -1.977 6.074 13.400 1.00 94.00 232 SER A O 1
ATOM 1907 N N . PHE A 1 233 ? -2.149 5.467 15.545 1.00 93.12 233 PHE A N 1
ATOM 1908 C CA . PHE A 1 233 ? -3.142 6.498 15.901 1.00 93.12 233 PHE A CA 1
ATOM 1909 C C . PHE A 1 233 ? -2.578 7.926 15.853 1.00 93.12 233 PHE A C 1
ATOM 1911 O O . PHE A 1 233 ? -3.328 8.891 15.894 1.00 93.12 233 PHE A O 1
ATOM 1918 N N . SER A 1 234 ? -1.254 8.073 15.777 1.00 90.94 234 SER A N 1
ATOM 1919 C CA . SER A 1 234 ? -0.594 9.359 15.545 1.00 90.94 234 SER A CA 1
ATOM 1920 C C . SER A 1 234 ? -0.419 9.697 14.060 1.00 90.94 234 SER A C 1
ATOM 1922 O O . SER A 1 234 ? 0.275 10.667 13.757 1.00 90.94 234 SER A O 1
ATOM 1924 N N . ASP A 1 235 ? -0.908 8.855 13.145 1.00 90.62 235 ASP A N 1
ATOM 1925 C CA . ASP A 1 235 ? -0.867 9.147 11.713 1.00 90.62 235 ASP A CA 1
ATOM 1926 C C . ASP A 1 235 ? -1.791 10.328 11.400 1.00 90.62 235 ASP A C 1
ATOM 1928 O O . ASP A 1 235 ? -2.858 10.473 11.985 1.00 90.62 235 ASP A O 1
ATOM 1932 N N . ASN A 1 236 ? -1.372 11.181 10.473 1.00 90.31 236 ASN A N 1
ATOM 1933 C CA . ASN A 1 236 ? -2.191 12.271 9.949 1.00 90.31 236 ASN A CA 1
ATOM 1934 C C . ASN A 1 236 ? -2.865 11.897 8.617 1.00 90.31 236 ASN A C 1
ATOM 1936 O O . ASN A 1 236 ? -3.471 12.755 7.986 1.00 90.31 236 ASN A O 1
ATOM 1940 N N . GLY A 1 237 ? -2.731 10.641 8.182 1.00 93.19 237 GLY A N 1
ATOM 1941 C CA . GLY A 1 237 ? -3.277 10.100 6.940 1.00 93.19 237 GLY A CA 1
ATOM 1942 C C . GLY A 1 237 ? -2.245 9.975 5.816 1.00 93.19 237 GLY A C 1
ATOM 1943 O O . GLY A 1 237 ? -2.535 9.352 4.795 1.00 93.19 237 GLY A O 1
ATOM 1944 N N . ILE A 1 238 ? -1.034 10.519 5.981 1.00 94.75 238 ILE A N 1
ATOM 1945 C CA . ILE A 1 238 ? 0.033 10.397 4.976 1.00 94.75 238 ILE A CA 1
ATOM 1946 C C . ILE A 1 238 ? 0.557 8.959 4.930 1.00 94.75 238 ILE A C 1
ATOM 1948 O O . ILE A 1 238 ? 0.701 8.396 3.845 1.00 94.75 238 ILE A O 1
ATOM 1952 N N . VAL A 1 239 ? 0.785 8.329 6.090 1.00 95.06 239 VAL A N 1
ATOM 1953 C CA . VAL A 1 239 ? 1.250 6.934 6.123 1.00 95.06 239 VAL A CA 1
ATOM 1954 C C . VAL A 1 239 ? 0.169 6.013 5.563 1.00 95.06 239 VAL A C 1
ATOM 1956 O O . VAL A 1 239 ? 0.462 5.155 4.731 1.00 95.06 239 VAL A O 1
ATOM 1959 N N . LEU A 1 240 ? -1.093 6.234 5.944 1.00 97.12 240 LEU A N 1
ATOM 1960 C CA . LEU A 1 240 ? -2.232 5.546 5.344 1.00 97.12 240 LEU A CA 1
ATOM 1961 C C . LEU A 1 240 ? -2.245 5.679 3.814 1.00 97.12 240 LEU A C 1
ATOM 1963 O O . LEU A 1 240 ? -2.458 4.678 3.137 1.00 97.12 240 LEU A O 1
ATOM 1967 N N . ALA A 1 241 ? -2.002 6.869 3.257 1.00 97.81 241 ALA A N 1
ATOM 1968 C CA . ALA A 1 241 ? -1.983 7.075 1.809 1.00 97.81 241 ALA A CA 1
ATOM 1969 C C . ALA A 1 241 ? -0.882 6.261 1.106 1.00 97.81 241 ALA A C 1
ATOM 1971 O O . ALA A 1 241 ? -1.147 5.660 0.062 1.00 97.81 241 ALA A O 1
ATOM 1972 N N . HIS A 1 242 ? 0.320 6.191 1.689 1.00 97.12 242 HIS A N 1
ATOM 1973 C CA . HIS A 1 242 ? 1.413 5.361 1.168 1.00 97.12 242 HIS A CA 1
ATOM 1974 C C . HIS A 1 242 ? 1.040 3.877 1.165 1.00 97.12 242 HIS A C 1
ATOM 1976 O O . HIS A 1 242 ? 1.078 3.217 0.125 1.00 97.12 242 HIS A O 1
ATOM 1982 N N . GLU A 1 243 ? 0.598 3.352 2.309 1.00 96.88 243 GLU A N 1
ATOM 1983 C CA . GLU A 1 243 ? 0.244 1.933 2.428 1.00 96.88 243 GLU A CA 1
ATOM 1984 C C . GLU A 1 243 ? -1.000 1.566 1.607 1.00 96.88 243 GLU A C 1
ATOM 1986 O O . GLU A 1 243 ? -1.119 0.449 1.097 1.00 96.88 243 GLU A O 1
ATOM 1991 N N . LEU A 1 244 ? -1.916 2.515 1.413 1.00 97.06 244 LEU A N 1
ATOM 1992 C CA . LEU A 1 244 ? -3.043 2.354 0.505 1.00 97.06 244 LEU A CA 1
ATOM 1993 C C . LEU A 1 244 ? -2.578 2.289 -0.952 1.00 97.06 244 LEU A C 1
ATOM 1995 O O . LEU A 1 244 ? -3.136 1.515 -1.726 1.00 97.06 244 LEU A O 1
ATOM 1999 N N . GLY A 1 245 ? -1.525 3.022 -1.320 1.00 96.88 245 GLY A N 1
ATOM 2000 C CA . GLY A 1 245 ? -0.851 2.873 -2.607 1.00 96.88 245 GLY A CA 1
ATOM 2001 C C . GLY A 1 245 ? -0.309 1.456 -2.818 1.00 96.88 245 GLY A C 1
ATOM 2002 O O . GLY A 1 245 ? -0.576 0.851 -3.857 1.00 96.88 245 GLY A O 1
ATOM 2003 N N . HIS A 1 246 ? 0.354 0.874 -1.814 1.00 94.56 246 HIS A N 1
ATOM 2004 C CA . HIS A 1 246 ? 0.781 -0.534 -1.854 1.00 94.56 246 HIS A CA 1
ATOM 2005 C C . HIS A 1 246 ? -0.396 -1.504 -2.005 1.00 94.56 246 HIS A C 1
ATOM 2007 O O . HIS A 1 246 ? -0.336 -2.449 -2.797 1.00 94.56 246 HIS A O 1
ATOM 2013 N N . TRP A 1 247 ? -1.492 -1.271 -1.280 1.00 94.94 247 TRP A N 1
ATOM 2014 C CA . TRP A 1 247 ? -2.698 -2.091 -1.398 1.00 94.94 247 TRP A CA 1
ATOM 2015 C C . TRP A 1 247 ? -3.353 -1.985 -2.781 1.00 94.94 247 TRP A C 1
ATOM 2017 O O . TRP A 1 247 ? -3.708 -3.014 -3.359 1.00 94.94 247 TRP A O 1
ATOM 2027 N N . LEU A 1 248 ? -3.476 -0.775 -3.336 1.00 94.69 248 LEU A N 1
ATOM 2028 C CA . LEU A 1 248 ? -4.009 -0.533 -4.680 1.00 94.69 248 LEU A CA 1
ATOM 2029 C C . LEU A 1 248 ? -3.192 -1.278 -5.737 1.00 94.69 248 LEU A C 1
ATOM 2031 O O . LEU A 1 248 ? -3.743 -1.995 -6.573 1.00 94.69 248 LEU A O 1
ATOM 2035 N N . ASP A 1 249 ? -1.870 -1.160 -5.656 1.00 93.44 249 ASP A N 1
ATOM 2036 C CA . ASP A 1 249 ? -0.943 -1.832 -6.560 1.00 93.44 249 ASP A CA 1
ATOM 2037 C C . ASP A 1 249 ? -1.100 -3.360 -6.516 1.00 93.44 249 ASP A C 1
ATOM 2039 O O . ASP A 1 249 ? -1.112 -4.045 -7.545 1.00 93.44 249 ASP A O 1
ATOM 2043 N N . PHE A 1 250 ? -1.299 -3.900 -5.312 1.00 90.25 250 PHE A N 1
ATOM 2044 C CA . PHE A 1 250 ? -1.539 -5.318 -5.085 1.00 90.25 250 PHE A CA 1
ATOM 2045 C C . PHE A 1 250 ? -2.876 -5.801 -5.662 1.00 90.25 250 PHE A C 1
ATOM 2047 O O . PHE A 1 250 ? -2.917 -6.812 -6.366 1.00 90.25 250 PHE A O 1
ATOM 2054 N N . ILE A 1 251 ? -3.990 -5.111 -5.390 1.00 89.81 251 ILE A N 1
ATOM 2055 C CA . ILE A 1 251 ? -5.304 -5.545 -5.901 1.00 89.81 251 ILE A CA 1
ATOM 2056 C C . ILE A 1 251 ? -5.392 -5.416 -7.424 1.00 89.81 251 ILE A C 1
ATOM 2058 O O . ILE A 1 251 ? -6.001 -6.259 -8.078 1.00 89.81 251 ILE A O 1
ATOM 2062 N N . MET A 1 252 ? -4.725 -4.419 -8.006 1.00 86.69 252 MET A N 1
ATOM 2063 C CA . MET A 1 252 ? -4.649 -4.254 -9.455 1.00 86.69 252 MET A CA 1
ATOM 2064 C C . MET A 1 252 ? -3.758 -5.317 -10.102 1.00 86.69 252 MET A C 1
ATOM 2066 O O . MET A 1 252 ? -4.045 -5.768 -11.210 1.00 86.69 252 MET A O 1
ATOM 2070 N N . GLY A 1 253 ? -2.710 -5.763 -9.401 1.00 83.50 253 GLY A N 1
ATOM 2071 C CA . GLY A 1 253 ? -1.816 -6.825 -9.859 1.00 83.50 253 GLY A CA 1
ATOM 2072 C C . GLY A 1 253 ? -2.486 -8.198 -9.938 1.00 83.50 253 GLY A C 1
ATOM 2073 O O . GLY A 1 253 ? -2.142 -8.992 -10.811 1.00 83.50 253 GLY A O 1
ATOM 2074 N N . GLN A 1 254 ? -3.484 -8.467 -9.086 1.00 77.38 254 GLN A N 1
ATOM 2075 C CA . GLN A 1 254 ? -4.183 -9.763 -9.039 1.00 77.38 254 GLN A CA 1
ATOM 2076 C C . GLN A 1 254 ? -4.888 -10.135 -10.352 1.00 77.38 254 GLN A C 1
ATOM 2078 O O . GLN A 1 254 ? -5.053 -11.319 -10.637 1.00 77.38 254 GLN A O 1
ATOM 2083 N N . ASN A 1 255 ? -5.268 -9.148 -11.166 1.00 67.88 255 ASN A N 1
ATOM 2084 C CA . ASN A 1 255 ? -5.973 -9.372 -12.431 1.00 67.88 255 ASN A CA 1
ATOM 2085 C C . ASN A 1 255 ? -5.035 -9.469 -13.647 1.00 67.88 255 ASN A C 1
ATOM 2087 O O . ASN A 1 255 ? -5.501 -9.603 -14.778 1.00 67.88 255 ASN A O 1
ATOM 2091 N N . ILE A 1 256 ? -3.716 -9.400 -13.440 1.00 70.06 256 ILE A N 1
ATOM 2092 C CA . ILE A 1 256 ? -2.725 -9.371 -14.517 1.00 70.06 256 ILE A CA 1
ATOM 2093 C C . ILE A 1 256 ? -2.049 -10.738 -14.635 1.00 70.06 256 ILE A C 1
ATOM 2095 O O . ILE A 1 256 ? -1.378 -11.221 -13.721 1.00 70.06 256 ILE A O 1
ATOM 2099 N N . VAL A 1 257 ? -2.189 -11.356 -15.809 1.00 57.53 257 VAL A N 1
ATOM 2100 C CA . VAL A 1 257 ? -1.542 -12.633 -16.136 1.00 57.53 257 VAL A CA 1
ATOM 2101 C C . VAL A 1 257 ? -0.018 -12.468 -16.065 1.00 57.53 257 VAL A C 1
ATOM 2103 O O . VAL A 1 257 ? 0.537 -11.556 -16.670 1.00 57.53 257 VAL A O 1
ATOM 2106 N N . ASN A 1 258 ? 0.661 -13.367 -15.343 1.00 53.09 258 ASN A N 1
ATOM 2107 C CA . ASN A 1 258 ? 2.113 -13.355 -15.083 1.00 53.09 258 ASN A CA 1
ATOM 2108 C C . ASN A 1 258 ? 2.629 -12.208 -14.192 1.00 53.09 258 ASN A C 1
ATOM 2110 O O . ASN A 1 258 ? 3.833 -11.948 -14.164 1.00 53.09 258 ASN A O 1
ATOM 2114 N N . CYS A 1 259 ? 1.759 -11.538 -13.432 1.00 57.09 259 CYS A N 1
ATOM 2115 C CA . CYS A 1 259 ? 2.194 -10.525 -12.480 1.00 57.09 259 CYS A CA 1
ATOM 2116 C C . CYS A 1 259 ? 2.697 -11.145 -11.160 1.00 57.09 259 CYS A C 1
ATOM 2118 O O . CYS A 1 259 ? 2.000 -11.919 -10.510 1.00 57.09 259 CYS A O 1
ATOM 2120 N N . MET A 1 260 ? 3.907 -10.725 -10.768 1.00 53.38 260 MET A N 1
ATOM 2121 C CA . MET A 1 260 ? 4.534 -10.790 -9.439 1.00 53.38 260 MET A CA 1
ATOM 2122 C C . MET A 1 260 ? 3.638 -11.045 -8.226 1.00 53.38 260 MET A C 1
ATOM 2124 O O . MET A 1 260 ? 3.843 -11.986 -7.465 1.00 53.38 260 MET A O 1
ATOM 2128 N N . SER A 1 261 ? 2.756 -10.066 -8.009 1.00 73.88 261 SER A N 1
ATOM 2129 C CA . SER A 1 261 ? 1.898 -9.795 -6.842 1.00 73.88 261 SER A CA 1
ATOM 2130 C C . SER A 1 261 ? 1.398 -8.336 -6.910 1.00 73.88 261 SER A C 1
ATOM 2132 O O . SER A 1 261 ? 0.323 -8.041 -6.412 1.00 73.88 261 SER A O 1
ATOM 2134 N N . PHE A 1 262 ? 2.172 -7.435 -7.534 1.00 83.88 262 PHE A N 1
ATOM 2135 C CA . PHE A 1 262 ? 1.938 -5.987 -7.610 1.00 83.88 262 PHE A CA 1
ATOM 2136 C C . PHE A 1 262 ? 2.000 -5.499 -9.063 1.00 83.88 262 PHE A C 1
ATOM 2138 O O . PHE A 1 262 ? 2.957 -5.824 -9.776 1.00 83.88 262 PHE A O 1
ATOM 2145 N N . ALA A 1 263 ? 1.016 -4.715 -9.507 1.00 85.19 263 ALA A N 1
ATOM 2146 C CA . ALA A 1 263 ? 0.906 -4.271 -10.897 1.00 85.19 263 ALA A CA 1
ATOM 2147 C C . ALA A 1 263 ? 2.117 -3.449 -11.369 1.00 85.19 263 ALA A C 1
ATOM 2149 O O . ALA A 1 263 ? 2.550 -3.610 -12.512 1.00 85.19 263 ALA A O 1
ATOM 2150 N N . SER A 1 264 ? 2.716 -2.637 -10.499 1.00 85.75 264 SER A N 1
ATOM 2151 C CA . SER A 1 264 ? 3.897 -1.811 -10.776 1.00 85.75 264 SER A CA 1
ATOM 2152 C C . SER A 1 264 ? 5.136 -2.624 -11.149 1.00 85.75 264 SER A C 1
ATOM 2154 O O . SER A 1 264 ? 6.046 -2.108 -11.799 1.00 85.75 264 SER A O 1
ATOM 2156 N N . SER A 1 265 ? 5.172 -3.910 -10.789 1.00 82.94 265 SER A N 1
ATOM 2157 C CA . SER A 1 265 ? 6.265 -4.824 -11.136 1.00 82.94 265 SER A CA 1
ATOM 2158 C C . SER A 1 265 ? 6.151 -5.397 -12.552 1.00 82.94 265 SER A C 1
ATOM 2160 O O . SER A 1 265 ? 7.105 -5.996 -13.045 1.00 82.94 265 SER A O 1
ATOM 2162 N N . ALA A 1 266 ? 4.997 -5.252 -13.210 1.00 79.38 266 ALA A N 1
ATOM 2163 C CA . ALA A 1 266 ? 4.782 -5.728 -14.570 1.00 79.38 266 ALA A CA 1
ATOM 2164 C C . ALA A 1 266 ? 4.969 -4.583 -15.576 1.00 79.38 266 ALA A C 1
ATOM 2166 O O . ALA A 1 266 ? 4.291 -3.560 -15.506 1.00 79.38 266 ALA A O 1
ATOM 2167 N N . ASN A 1 267 ? 5.879 -4.759 -16.535 1.00 78.75 267 ASN A N 1
ATOM 2168 C CA . ASN A 1 267 ? 6.128 -3.754 -17.569 1.00 78.75 267 ASN A CA 1
ATOM 2169 C C . ASN A 1 267 ? 4.865 -3.480 -18.399 1.00 78.75 267 ASN A C 1
ATOM 2171 O O . ASN A 1 267 ? 4.165 -4.408 -18.804 1.00 78.75 267 ASN A O 1
ATOM 2175 N N . GLY A 1 268 ? 4.616 -2.203 -18.693 1.00 75.75 268 GLY A N 1
ATOM 2176 C CA . GLY A 1 268 ? 3.494 -1.764 -19.529 1.00 75.75 268 GLY A CA 1
ATOM 2177 C C . GLY A 1 268 ? 2.174 -1.552 -18.782 1.00 75.75 268 GLY A C 1
ATOM 2178 O O . GLY A 1 268 ? 1.202 -1.122 -19.398 1.00 75.75 268 GLY A O 1
ATOM 2179 N N . THR A 1 269 ? 2.121 -1.803 -17.472 1.00 84.00 269 THR A N 1
ATOM 2180 C CA . THR A 1 269 ? 0.974 -1.407 -16.644 1.00 84.00 269 THR A CA 1
ATOM 2181 C C . THR A 1 269 ? 1.018 0.091 -16.334 1.00 84.00 269 THR A C 1
ATOM 2183 O O . THR A 1 269 ? 2.089 0.698 -16.291 1.00 84.00 269 THR A O 1
ATOM 2186 N N . MET A 1 270 ? -0.141 0.703 -16.071 1.00 86.75 270 MET A N 1
ATOM 2187 C CA . MET A 1 270 ? -0.209 2.122 -15.686 1.00 86.75 270 MET A CA 1
ATOM 2188 C C . MET A 1 270 ? 0.571 2.394 -14.389 1.00 86.75 270 MET A C 1
ATOM 2190 O O . MET A 1 270 ? 1.245 3.410 -14.261 1.00 86.75 270 MET A O 1
ATOM 2194 N N . GLN A 1 271 ? 0.535 1.455 -13.447 1.00 90.31 271 GLN A N 1
ATOM 2195 C CA . GLN A 1 271 ? 1.242 1.499 -12.170 1.00 90.31 271 GLN A CA 1
ATOM 2196 C C . GLN A 1 271 ? 2.755 1.483 -12.386 1.00 90.31 271 GLN A C 1
ATOM 2198 O O . GLN A 1 271 ? 3.478 2.232 -11.735 1.00 90.31 271 GLN A O 1
ATOM 2203 N N . ASN A 1 272 ? 3.239 0.672 -13.333 1.00 87.44 272 ASN A N 1
ATOM 2204 C CA . ASN A 1 272 ? 4.651 0.631 -13.700 1.00 87.44 272 ASN A CA 1
ATOM 2205 C C . ASN A 1 272 ? 5.094 1.939 -14.366 1.00 87.44 272 ASN A C 1
ATOM 2207 O O . ASN A 1 272 ? 6.160 2.455 -14.036 1.00 87.44 272 ASN A O 1
ATOM 2211 N N . VAL A 1 273 ? 4.255 2.514 -15.235 1.00 87.69 273 VAL A N 1
ATOM 2212 C CA . VAL A 1 273 ? 4.506 3.833 -15.838 1.00 87.69 273 VAL A CA 1
ATOM 2213 C C . VAL A 1 273 ? 4.590 4.913 -14.758 1.00 87.69 273 VAL A C 1
ATOM 2215 O O . VAL A 1 273 ? 5.562 5.661 -14.729 1.00 87.69 273 VAL A O 1
ATOM 2218 N N . ILE A 1 274 ? 3.637 4.958 -13.823 1.00 88.31 274 ILE A N 1
ATOM 2219 C CA . ILE A 1 274 ? 3.646 5.897 -12.690 1.00 88.31 274 ILE A CA 1
ATOM 2220 C C . ILE A 1 274 ? 4.909 5.718 -11.840 1.00 88.31 274 ILE A C 1
ATOM 2222 O O . ILE A 1 274 ? 5.611 6.691 -11.564 1.00 88.31 274 ILE A O 1
ATOM 2226 N N . ALA A 1 275 ? 5.244 4.478 -11.474 1.00 91.19 275 ALA A N 1
ATOM 2227 C CA . ALA A 1 275 ? 6.430 4.165 -10.686 1.00 91.19 275 ALA A CA 1
ATOM 2228 C C . ALA A 1 275 ? 7.727 4.608 -11.382 1.00 91.19 275 ALA A C 1
ATOM 2230 O O . ALA A 1 275 ? 8.632 5.147 -10.740 1.00 91.19 275 ALA A O 1
ATOM 2231 N N . PHE A 1 276 ? 7.825 4.404 -12.697 1.00 88.25 276 PHE A N 1
ATOM 2232 C 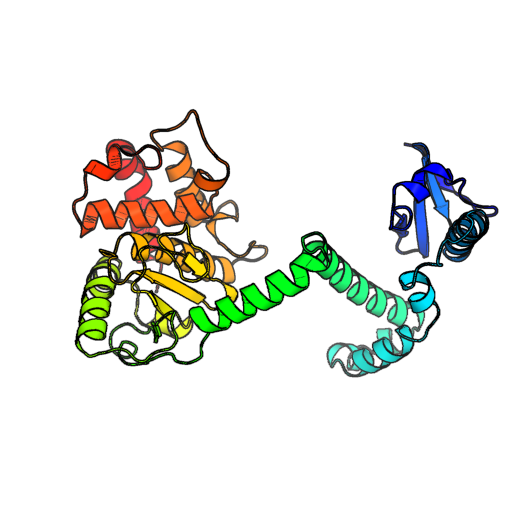CA . PHE A 1 276 ? 8.979 4.820 -13.487 1.00 88.25 276 PHE A CA 1
ATOM 2233 C C . PHE A 1 276 ? 9.073 6.345 -13.615 1.00 88.25 276 PHE A C 1
ATOM 2235 O O . PHE A 1 276 ? 10.165 6.899 -13.452 1.00 88.25 276 PHE A O 1
ATOM 2242 N N . THR A 1 277 ? 7.946 7.025 -13.849 1.00 87.06 277 THR A N 1
ATOM 2243 C CA . THR A 1 277 ? 7.866 8.493 -13.883 1.00 87.06 277 THR A CA 1
ATOM 2244 C C . THR A 1 277 ? 8.331 9.077 -12.555 1.00 87.06 277 THR A C 1
ATOM 2246 O O . THR A 1 277 ? 9.237 9.908 -12.544 1.00 87.06 277 THR A O 1
ATOM 2249 N N . MET A 1 278 ? 7.802 8.565 -11.439 1.00 91.00 278 MET A N 1
ATOM 2250 C CA . MET A 1 278 ? 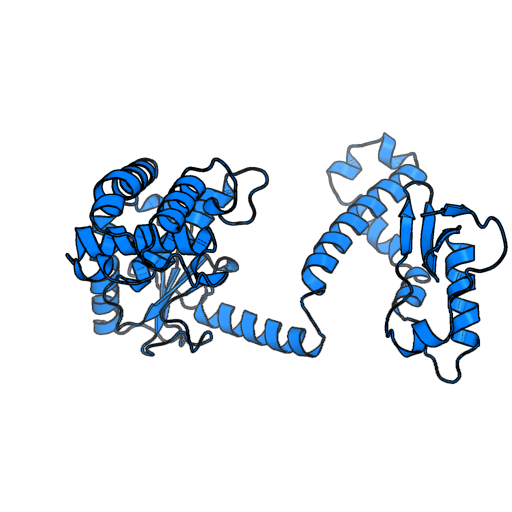8.223 8.939 -10.090 1.00 91.00 278 MET A CA 1
ATOM 2251 C C . MET A 1 278 ? 9.735 8.745 -9.915 1.00 91.00 278 MET A C 1
ATOM 2253 O O . MET A 1 278 ? 10.460 9.694 -9.633 1.00 91.00 278 MET A O 1
ATOM 2257 N N . ARG A 1 279 ? 10.250 7.534 -10.170 1.00 89.38 279 ARG A N 1
ATOM 2258 C CA . ARG A 1 279 ? 11.678 7.188 -10.021 1.00 89.38 279 ARG A CA 1
ATOM 2259 C C . ARG A 1 279 ? 12.620 8.077 -10.837 1.00 89.38 279 ARG A C 1
ATOM 2261 O O . ARG A 1 279 ? 13.760 8.306 -10.418 1.00 89.38 279 ARG A O 1
ATOM 2268 N N . SER A 1 280 ? 12.183 8.505 -12.017 1.00 86.19 280 SER A N 1
ATOM 2269 C CA . SER A 1 280 ? 12.972 9.336 -12.932 1.00 86.19 280 SER A CA 1
ATOM 2270 C C . SER A 1 280 ? 12.980 10.809 -12.521 1.00 86.19 280 SER A C 1
ATOM 2272 O O . SER A 1 280 ? 13.933 11.522 -12.825 1.00 86.19 280 SER A O 1
ATOM 2274 N N . ALA A 1 281 ? 11.943 11.248 -11.806 1.00 86.12 281 ALA A N 1
ATOM 2275 C CA . ALA A 1 281 ? 11.722 12.635 -11.418 1.00 86.12 281 ALA A CA 1
ATOM 2276 C C . ALA A 1 281 ? 12.125 12.974 -9.969 1.00 86.12 281 ALA A C 1
ATOM 2278 O O . ALA A 1 281 ? 12.052 14.148 -9.596 1.00 86.12 281 ALA A O 1
ATOM 2279 N N . MET A 1 282 ? 12.556 11.987 -9.169 1.00 88.56 282 MET A N 1
ATOM 2280 C CA . MET A 1 282 ? 13.015 12.195 -7.788 1.00 88.56 282 MET A CA 1
ATOM 2281 C C . MET A 1 282 ? 14.214 13.148 -7.705 1.00 88.56 282 MET A C 1
ATOM 2283 O O . MET A 1 282 ? 15.164 13.040 -8.482 1.00 88.56 282 MET A O 1
ATOM 2287 N N . ASN A 1 283 ? 14.215 14.015 -6.691 1.00 85.00 283 ASN A N 1
ATOM 2288 C CA . ASN A 1 283 ? 15.296 14.978 -6.453 1.00 85.00 283 ASN A CA 1
ATOM 2289 C C . ASN A 1 283 ? 16.666 14.318 -6.171 1.00 85.00 283 ASN A C 1
ATOM 2291 O O . ASN A 1 283 ? 17.706 14.846 -6.552 1.00 85.00 283 ASN A O 1
ATOM 2295 N N . GLY A 1 284 ? 16.690 13.161 -5.503 1.00 73.62 284 GLY A N 1
ATOM 2296 C CA . GLY A 1 284 ? 17.905 12.483 -5.033 1.00 73.62 284 GLY A CA 1
ATOM 2297 C C . GLY A 1 284 ? 18.529 11.490 -6.010 1.00 73.62 284 GLY A C 1
ATOM 2298 O O . GLY A 1 284 ? 18.756 10.340 -5.627 1.00 73.62 284 GLY A O 1
ATOM 2299 N N . ASN A 1 285 ? 18.783 11.893 -7.258 1.00 60.06 285 ASN A N 1
ATOM 2300 C CA . ASN A 1 285 ? 19.155 10.968 -8.336 1.00 60.06 285 ASN A CA 1
ATOM 2301 C C . ASN A 1 285 ? 20.467 10.171 -8.123 1.00 60.06 285 ASN A C 1
ATOM 2303 O O . ASN A 1 285 ? 20.616 9.116 -8.743 1.00 60.06 285 ASN A O 1
ATOM 2307 N N . ASP A 1 286 ? 21.344 10.584 -7.201 1.00 55.72 286 ASP A N 1
ATOM 2308 C CA . ASP A 1 286 ? 22.728 10.084 -7.114 1.00 55.72 286 ASP A CA 1
ATOM 2309 C C . ASP A 1 286 ? 23.001 9.042 -6.003 1.00 55.72 286 ASP A C 1
ATOM 2311 O O . ASP A 1 286 ? 24.104 8.506 -5.919 1.00 55.72 286 ASP A O 1
ATOM 2315 N N . THR A 1 287 ? 22.023 8.701 -5.153 1.00 52.94 287 THR A N 1
ATOM 2316 C CA . THR A 1 287 ? 22.207 7.753 -4.022 1.00 52.94 287 THR A CA 1
ATOM 2317 C C . THR A 1 287 ? 21.020 6.799 -3.850 1.00 52.94 287 THR A C 1
ATOM 2319 O O . THR A 1 287 ? 20.470 6.599 -2.766 1.00 52.94 287 THR A O 1
ATOM 2322 N N . LYS A 1 288 ? 20.590 6.203 -4.962 1.00 60.22 288 LYS A N 1
ATOM 2323 C CA . LYS A 1 288 ? 19.402 5.347 -5.039 1.00 60.22 288 LYS A CA 1
ATOM 2324 C C . LYS A 1 288 ? 19.635 4.002 -4.339 1.00 60.22 288 LYS A C 1
ATOM 2326 O O . LYS A 1 288 ? 20.210 3.096 -4.930 1.00 60.22 288 LYS A O 1
ATOM 2331 N N . SER A 1 289 ? 19.173 3.853 -3.094 1.00 65.38 289 SER A N 1
ATOM 2332 C CA . SER A 1 289 ? 19.044 2.518 -2.495 1.00 65.38 289 SER A CA 1
ATOM 2333 C C . SER A 1 289 ? 17.982 1.706 -3.253 1.00 65.38 289 SER A C 1
ATOM 2335 O O . SER A 1 289 ? 16.992 2.264 -3.747 1.00 65.38 289 SER A O 1
ATOM 2337 N N . ASP A 1 290 ? 18.173 0.387 -3.333 1.00 70.06 290 ASP A N 1
ATOM 2338 C CA . ASP A 1 290 ? 17.235 -0.527 -4.002 1.00 70.06 290 ASP A CA 1
ATOM 2339 C C . ASP A 1 290 ? 15.819 -0.436 -3.412 1.00 70.06 290 ASP A C 1
ATOM 2341 O O . ASP A 1 290 ? 14.835 -0.568 -4.135 1.00 70.06 290 ASP A O 1
ATOM 2345 N N . TYR A 1 291 ? 15.710 -0.138 -2.112 1.00 72.06 291 TYR A N 1
ATOM 2346 C CA . TYR A 1 291 ? 14.429 0.053 -1.432 1.00 72.06 291 TYR A CA 1
ATOM 2347 C C . TYR A 1 291 ? 13.672 1.263 -1.991 1.00 72.06 291 TYR A C 1
ATOM 2349 O O . TYR A 1 291 ? 12.543 1.135 -2.452 1.00 72.06 291 TYR A O 1
ATOM 2357 N N . TRP A 1 292 ? 14.314 2.436 -2.030 1.00 72.88 292 TRP A N 1
ATOM 2358 C CA . TRP A 1 292 ? 13.649 3.689 -2.414 1.00 72.88 292 TRP A CA 1
ATOM 2359 C C . TRP A 1 292 ? 13.251 3.750 -3.889 1.00 72.88 292 TRP A C 1
ATOM 2361 O O . TRP A 1 292 ? 12.430 4.593 -4.255 1.00 72.88 292 TRP A O 1
ATOM 2371 N N . THR A 1 293 ? 13.834 2.877 -4.715 1.00 78.62 293 THR A N 1
ATOM 2372 C CA . THR A 1 293 ? 13.641 2.847 -6.170 1.00 78.62 293 THR A CA 1
ATOM 2373 C C . THR A 1 293 ? 12.927 1.609 -6.693 1.00 78.62 293 THR A C 1
ATOM 2375 O O . THR A 1 293 ? 12.753 1.473 -7.911 1.00 78.62 293 THR A O 1
ATOM 2378 N N . ASN A 1 294 ? 12.487 0.734 -5.788 1.00 85.88 294 ASN A N 1
ATOM 2379 C CA . ASN A 1 294 ? 11.613 -0.378 -6.117 1.00 85.88 294 ASN A CA 1
ATOM 2380 C C . ASN A 1 294 ? 10.309 0.161 -6.742 1.00 85.88 294 ASN A C 1
ATOM 2382 O O . ASN A 1 294 ? 9.721 1.089 -6.183 1.00 85.88 294 ASN A O 1
ATOM 2386 N N . PRO A 1 295 ? 9.840 -0.390 -7.880 1.00 88.06 295 PRO A N 1
ATOM 2387 C CA . PRO A 1 295 ? 8.585 0.022 -8.499 1.00 88.06 295 PRO A CA 1
ATOM 2388 C C . PRO A 1 295 ? 7.382 0.083 -7.547 1.00 88.06 295 PRO A C 1
ATOM 2390 O O . PRO A 1 295 ? 6.601 1.026 -7.653 1.00 88.06 295 PRO A O 1
ATOM 2393 N N . THR A 1 296 ? 7.267 -0.847 -6.592 1.00 90.88 296 THR A N 1
ATOM 2394 C CA . THR A 1 296 ? 6.158 -0.859 -5.620 1.00 90.88 296 THR A CA 1
ATOM 2395 C C . THR A 1 296 ? 6.216 0.355 -4.698 1.00 90.88 296 THR A C 1
ATOM 2397 O O . THR A 1 296 ? 5.235 1.075 -4.547 1.00 90.88 296 THR A O 1
ATOM 2400 N N . GLU A 1 297 ? 7.398 0.654 -4.153 1.00 91.50 297 GLU A N 1
ATOM 2401 C CA . GLU A 1 297 ? 7.629 1.827 -3.303 1.00 91.50 297 GLU A CA 1
ATOM 2402 C C . GLU A 1 297 ? 7.460 3.138 -4.072 1.00 91.50 297 GLU A C 1
ATOM 2404 O O . GLU A 1 297 ? 6.919 4.102 -3.540 1.00 91.50 297 GLU A O 1
ATOM 2409 N N . CYS A 1 298 ? 7.904 3.193 -5.330 1.00 92.94 298 CYS A N 1
ATOM 2410 C CA . CYS A 1 298 ? 7.715 4.365 -6.180 1.00 92.94 298 CYS A CA 1
ATOM 2411 C C . CYS A 1 298 ? 6.234 4.610 -6.490 1.00 92.94 298 CYS A C 1
ATOM 2413 O O . CYS A 1 298 ? 5.800 5.760 -6.492 1.00 92.94 298 CYS A O 1
ATOM 2415 N N . PHE A 1 299 ? 5.455 3.555 -6.742 1.00 95.75 299 PHE A N 1
ATOM 2416 C CA . PHE A 1 299 ? 4.016 3.689 -6.938 1.00 95.75 299 PHE A CA 1
ATOM 2417 C C . PHE A 1 299 ? 3.319 4.143 -5.650 1.00 95.75 299 PHE A C 1
ATOM 2419 O O . PHE A 1 299 ? 2.603 5.142 -5.675 1.00 95.75 299 PHE A O 1
ATOM 2426 N N . ALA A 1 300 ? 3.580 3.486 -4.519 1.00 96.38 300 ALA A N 1
ATOM 2427 C CA . ALA A 1 300 ? 3.015 3.865 -3.225 1.00 96.38 300 ALA A CA 1
ATOM 2428 C C . ALA A 1 300 ? 3.318 5.327 -2.864 1.00 96.38 300 ALA A C 1
ATOM 2430 O O . ALA A 1 300 ? 2.411 6.103 -2.557 1.00 96.38 300 ALA A O 1
ATOM 2431 N N . ARG A 1 301 ? 4.572 5.747 -3.053 1.00 95.19 301 ARG A N 1
ATOM 2432 C CA . ARG A 1 301 ? 4.999 7.122 -2.792 1.00 95.19 301 ARG A CA 1
ATOM 2433 C C . ARG A 1 301 ? 4.363 8.138 -3.731 1.00 95.19 301 ARG A C 1
ATOM 2435 O O . ARG A 1 301 ? 4.153 9.273 -3.331 1.00 95.19 301 ARG A O 1
ATOM 2442 N N . SER A 1 302 ? 4.038 7.753 -4.964 1.00 97.00 302 SER A N 1
ATOM 2443 C CA . SER A 1 302 ? 3.316 8.646 -5.874 1.00 97.00 302 SER A CA 1
ATOM 2444 C C . SER A 1 302 ? 1.916 8.977 -5.338 1.00 97.00 302 SER A C 1
ATOM 2446 O O . SER A 1 302 ? 1.508 10.137 -5.368 1.00 97.00 302 SER A O 1
ATOM 2448 N N . ILE A 1 303 ? 1.218 7.987 -4.764 1.00 98.19 303 ILE A N 1
ATOM 2449 C CA . ILE A 1 303 ? -0.082 8.184 -4.110 1.00 98.19 303 ILE A CA 1
ATOM 2450 C C . ILE A 1 303 ? 0.082 9.017 -2.835 1.00 98.19 303 ILE A C 1
ATOM 2452 O O . ILE A 1 303 ? -0.683 9.958 -2.626 1.00 98.19 303 ILE A O 1
ATOM 2456 N N . GLU A 1 304 ? 1.108 8.729 -2.029 1.00 97.62 304 GLU A N 1
ATOM 2457 C CA . GLU A 1 304 ? 1.459 9.530 -0.851 1.00 97.62 304 GLU A CA 1
ATOM 2458 C C . GLU A 1 304 ? 1.701 11.005 -1.216 1.00 97.62 304 GLU A C 1
ATOM 2460 O O . GLU A 1 304 ? 1.149 11.899 -0.573 1.00 97.62 304 GLU A O 1
ATOM 2465 N N . GLU A 1 305 ? 2.484 11.271 -2.268 1.00 97.25 305 GLU A N 1
ATOM 2466 C CA . GLU A 1 305 ? 2.800 12.623 -2.735 1.00 97.25 305 GLU A CA 1
ATOM 2467 C C . GLU A 1 305 ? 1.538 13.353 -3.199 1.00 97.25 305 GLU A C 1
ATOM 2469 O O . GLU A 1 305 ? 1.296 14.488 -2.792 1.00 97.25 305 GLU A O 1
ATOM 2474 N N . TYR A 1 306 ? 0.683 12.678 -3.971 1.00 98.12 306 TYR A N 1
ATOM 2475 C CA . TYR A 1 306 ? -0.589 13.235 -4.429 1.00 98.12 306 TYR A CA 1
ATOM 2476 C C . TYR A 1 306 ? -1.507 13.626 -3.268 1.00 98.12 306 TYR A C 1
ATOM 2478 O O . TYR A 1 306 ? -2.040 14.734 -3.249 1.00 98.12 306 TYR A O 1
ATOM 2486 N N . VAL A 1 307 ? -1.664 12.760 -2.265 1.00 98.00 307 VAL A N 1
ATOM 2487 C CA . VAL A 1 307 ? -2.472 13.077 -1.077 1.00 98.00 307 VAL A CA 1
ATOM 2488 C C . VAL A 1 307 ? -1.835 14.212 -0.271 1.00 98.00 307 VAL A C 1
ATOM 2490 O O . VAL A 1 307 ? -2.516 15.167 0.099 1.00 98.00 307 VAL A O 1
ATOM 2493 N N . SER A 1 308 ? -0.525 14.164 -0.043 1.00 97.38 308 SER A N 1
ATOM 2494 C CA . SER A 1 308 ? 0.192 15.186 0.729 1.00 97.38 308 SER A CA 1
ATOM 2495 C C . SER A 1 308 ? 0.045 16.580 0.116 1.00 97.38 308 SER A C 1
ATOM 2497 O O . SER A 1 308 ? -0.283 17.537 0.817 1.00 97.38 308 SER A O 1
ATOM 2499 N N . VAL A 1 309 ? 0.208 16.700 -1.203 1.00 97.31 309 VAL A N 1
ATOM 2500 C CA . VAL A 1 309 ? 0.099 17.980 -1.913 1.00 97.31 309 VAL A CA 1
ATOM 2501 C C . VAL A 1 309 ? -1.352 18.433 -2.029 1.00 97.31 309 VAL A C 1
ATOM 2503 O O . VAL A 1 309 ? -1.678 19.588 -1.752 1.00 97.31 309 VAL A O 1
ATOM 2506 N N . GLU A 1 310 ? -2.250 17.559 -2.474 1.00 97.62 310 GLU A N 1
ATOM 2507 C CA . GLU A 1 310 ? -3.581 17.990 -2.898 1.00 97.62 310 GLU A CA 1
ATOM 2508 C C . GLU A 1 310 ? -4.586 18.039 -1.749 1.00 97.62 310 GLU A C 1
ATOM 2510 O O . GLU A 1 310 ? -5.418 18.951 -1.730 1.00 97.62 310 GLU A O 1
ATOM 2515 N N . LEU A 1 311 ? -4.506 17.109 -0.793 1.00 97.38 311 LEU A N 1
ATOM 2516 C CA . LEU A 1 311 ? -5.364 17.099 0.391 1.00 97.38 311 LEU A CA 1
ATOM 2517 C C . LEU A 1 311 ? -4.754 17.948 1.505 1.00 97.38 311 LEU A C 1
ATOM 2519 O O . LEU A 1 311 ? -5.394 18.884 1.981 1.00 97.38 311 LEU A O 1
ATOM 2523 N N . PHE A 1 312 ? -3.509 17.657 1.889 1.00 96.50 312 PHE A N 1
ATOM 2524 C CA . PHE A 1 312 ? -2.879 18.274 3.062 1.00 96.50 312 PHE A CA 1
ATOM 2525 C C . PHE A 1 312 ? -2.129 19.576 2.771 1.00 96.50 312 PHE A C 1
ATOM 2527 O O . PHE A 1 312 ? -1.720 20.259 3.708 1.00 96.50 312 PHE A O 1
ATOM 2534 N N . LYS A 1 313 ? -1.986 19.955 1.494 1.00 96.25 313 LYS A N 1
ATOM 2535 C CA . LYS A 1 313 ? -1.273 21.171 1.063 1.00 96.25 313 LYS A CA 1
ATOM 2536 C C . LYS A 1 313 ? 0.182 21.220 1.549 1.00 96.25 313 LYS A C 1
ATOM 2538 O O . LYS A 1 313 ? 0.736 22.302 1.738 1.00 96.25 313 LYS A O 1
ATOM 2543 N N . ASP A 1 314 ? 0.810 20.057 1.725 1.00 94.75 314 ASP A N 1
ATOM 2544 C CA . ASP A 1 314 ? 2.215 19.937 2.115 1.00 94.75 314 ASP A CA 1
ATOM 2545 C C . ASP A 1 314 ? 3.132 20.168 0.905 1.00 94.75 314 ASP A C 1
ATOM 2547 O O . ASP A 1 314 ? 3.616 19.229 0.276 1.00 94.75 314 ASP A O 1
ATOM 2551 N N . GLU A 1 315 ? 3.391 21.433 0.562 1.00 92.75 315 GLU A N 1
ATOM 2552 C CA . GLU A 1 315 ? 4.338 21.773 -0.512 1.00 92.75 315 GLU A CA 1
ATOM 2553 C C . GLU A 1 315 ? 5.800 21.445 -0.153 1.00 92.75 315 GLU A C 1
ATOM 2555 O O . GLU A 1 315 ? 6.646 21.345 -1.046 1.00 92.75 315 GLU A O 1
ATOM 2560 N N . TYR A 1 316 ? 6.123 21.248 1.133 1.00 93.56 316 TYR A N 1
ATOM 2561 C CA . TYR A 1 316 ? 7.485 20.918 1.561 1.00 93.56 316 TYR A CA 1
ATOM 2562 C C . TYR A 1 316 ? 7.933 19.554 1.022 1.00 93.56 316 TYR A C 1
ATOM 2564 O O . TYR A 1 316 ? 9.134 19.325 0.836 1.00 93.56 316 TYR A O 1
ATOM 2572 N N . ILE A 1 317 ? 6.987 18.669 0.695 1.00 93.19 317 ILE A N 1
ATOM 2573 C CA . ILE A 1 317 ? 7.266 17.358 0.109 1.00 93.19 317 ILE A CA 1
ATOM 2574 C C . ILE A 1 317 ? 8.113 17.441 -1.167 1.00 93.19 317 ILE A C 1
ATOM 2576 O O . ILE A 1 317 ? 9.012 16.621 -1.339 1.00 93.19 317 ILE A O 1
ATOM 2580 N N . PHE A 1 318 ? 7.950 18.492 -1.981 1.00 93.69 318 PHE A N 1
ATOM 2581 C CA . PHE A 1 318 ? 8.713 18.685 -3.219 1.00 93.69 318 PHE A CA 1
ATOM 2582 C C . PHE A 1 318 ? 10.205 18.939 -3.002 1.00 93.69 318 PHE A C 1
ATOM 2584 O O . PHE A 1 318 ? 10.982 18.865 -3.951 1.00 93.69 318 PHE A O 1
ATOM 2591 N N . SER A 1 319 ? 10.617 19.268 -1.775 1.00 90.81 319 SER A N 1
ATOM 2592 C CA . SER A 1 319 ? 12.027 19.446 -1.411 1.00 90.81 319 SER A CA 1
ATOM 2593 C C . SER A 1 319 ? 12.684 18.157 -0.910 1.00 90.81 319 SER A C 1
ATOM 2595 O O . SER A 1 319 ? 13.909 18.082 -0.797 1.00 90.81 319 SER A O 1
ATOM 2597 N N . LYS A 1 320 ? 11.889 17.125 -0.602 1.00 90.81 320 LYS A N 1
ATOM 2598 C CA . LYS A 1 320 ? 12.390 15.871 -0.044 1.00 90.81 320 LYS A CA 1
ATOM 2599 C C . LYS A 1 320 ? 13.086 15.049 -1.133 1.00 90.81 320 LYS A C 1
ATOM 2601 O O . LYS A 1 320 ? 12.682 15.023 -2.294 1.00 90.81 320 LYS A O 1
ATOM 2606 N N . GLN A 1 321 ? 14.137 14.334 -0.733 1.00 89.00 321 GLN A N 1
ATOM 2607 C CA . GLN A 1 321 ? 15.023 13.588 -1.634 1.00 89.00 321 GLN A CA 1
ATOM 2608 C C . GLN A 1 321 ? 14.282 12.571 -2.521 1.00 89.00 321 GLN A C 1
ATOM 2610 O O . GLN A 1 321 ? 14.616 12.407 -3.693 1.00 89.00 321 GLN A O 1
ATOM 2615 N N . TYR A 1 322 ? 13.293 11.878 -1.958 1.00 89.06 322 TYR A N 1
ATOM 2616 C CA . TYR A 1 322 ? 12.640 10.735 -2.599 1.00 89.06 322 TYR A CA 1
ATOM 2617 C C . TYR A 1 322 ? 11.324 11.072 -3.299 1.00 89.06 322 TYR A C 1
ATOM 2619 O O . TYR A 1 322 ? 10.602 10.148 -3.661 1.00 89.06 322 TYR A O 1
ATOM 2627 N N . TYR A 1 323 ? 11.032 12.358 -3.491 1.00 92.38 323 TYR A N 1
ATOM 2628 C CA . TYR A 1 323 ? 9.798 12.867 -4.090 1.00 92.38 323 TYR A CA 1
ATOM 2629 C C . TYR A 1 323 ? 10.113 13.691 -5.334 1.00 92.38 323 TYR A C 1
ATOM 2631 O O . TYR A 1 323 ? 11.270 14.079 -5.553 1.00 92.38 323 TYR A O 1
ATOM 2639 N N . CYS A 1 324 ? 9.103 13.908 -6.174 1.00 91.50 324 CYS A N 1
ATOM 2640 C CA . CYS A 1 324 ? 9.270 14.718 -7.370 1.00 91.50 324 CYS A CA 1
ATOM 2641 C C . CYS A 1 324 ? 9.446 16.192 -7.002 1.00 91.50 324 CYS A C 1
ATOM 2643 O O . CYS A 1 324 ? 8.940 16.675 -5.995 1.00 91.50 324 CYS A O 1
ATOM 2645 N N . ASN A 1 325 ? 10.139 16.953 -7.848 1.00 91.12 325 ASN A N 1
ATOM 2646 C CA . ASN A 1 325 ? 9.978 18.403 -7.802 1.00 91.12 325 ASN A CA 1
ATOM 2647 C C . ASN A 1 325 ? 8.584 18.799 -8.322 1.00 91.12 325 ASN A C 1
ATOM 2649 O O . ASN A 1 325 ? 7.968 18.073 -9.108 1.00 91.12 325 ASN A O 1
ATOM 2653 N N . LYS A 1 326 ? 8.126 19.995 -7.935 1.00 94.44 326 LYS A N 1
ATOM 2654 C CA . LYS A 1 326 ? 6.790 20.515 -8.266 1.00 94.44 326 LYS A CA 1
ATOM 2655 C C . LYS A 1 326 ? 6.467 20.469 -9.763 1.00 94.44 326 LYS A C 1
ATOM 2657 O O . LYS A 1 326 ? 5.381 20.043 -10.137 1.00 94.44 326 LYS A O 1
ATOM 2662 N N . LEU A 1 327 ? 7.417 20.847 -10.621 1.00 93.50 327 LEU A N 1
ATOM 2663 C CA . LEU A 1 327 ? 7.214 20.870 -12.073 1.00 93.50 327 LEU A CA 1
ATOM 2664 C C . LEU A 1 327 ? 6.928 19.465 -12.625 1.00 93.50 327 LEU A C 1
ATOM 2666 O O . LEU A 1 327 ? 5.949 19.264 -13.342 1.00 93.50 327 LEU A O 1
ATOM 2670 N N . ASN A 1 328 ? 7.763 18.488 -12.265 1.00 91.88 328 ASN A N 1
ATOM 2671 C CA . ASN A 1 328 ? 7.585 17.102 -12.689 1.00 91.88 328 ASN A CA 1
ATOM 2672 C C . ASN A 1 328 ? 6.317 16.481 -12.099 1.00 91.88 328 ASN A C 1
ATOM 2674 O O . ASN A 1 328 ? 5.633 15.722 -12.788 1.00 91.88 328 ASN A O 1
ATOM 2678 N N . TYR A 1 329 ? 5.992 16.809 -10.850 1.00 95.75 329 TYR A N 1
ATOM 2679 C CA . TYR A 1 329 ? 4.755 16.372 -10.222 1.00 95.75 329 TYR A CA 1
ATOM 2680 C C . TYR A 1 329 ? 3.531 16.873 -11.003 1.00 95.75 329 TYR A C 1
ATOM 2682 O O . TYR A 1 329 ? 2.709 16.063 -11.430 1.00 95.75 329 TYR A O 1
ATOM 2690 N N . GLU A 1 330 ? 3.435 18.181 -11.253 1.00 95.25 330 GLU A N 1
ATOM 2691 C CA . GLU A 1 330 ? 2.274 18.795 -11.908 1.00 95.25 330 GLU A CA 1
ATOM 2692 C C . GLU A 1 330 ? 2.103 18.332 -13.360 1.00 95.25 330 GLU A C 1
ATOM 2694 O O . GLU A 1 330 ? 0.980 18.064 -13.789 1.00 95.25 330 GLU A O 1
ATOM 2699 N N . GLN A 1 331 ? 3.201 18.227 -14.114 1.00 92.38 331 GLN A N 1
ATOM 2700 C CA . GLN A 1 331 ? 3.146 17.943 -15.550 1.00 92.38 331 GLN A CA 1
ATOM 2701 C C . GLN A 1 331 ? 3.097 16.450 -15.877 1.00 92.38 331 GLN A C 1
ATOM 2703 O O . GLN A 1 331 ? 2.432 16.065 -16.837 1.00 92.38 331 GLN A O 1
ATOM 2708 N N . ASN A 1 332 ? 3.788 15.611 -15.099 1.00 89.50 332 ASN A N 1
ATOM 2709 C CA . ASN A 1 332 ? 4.028 14.217 -15.476 1.00 89.50 332 ASN A CA 1
ATOM 2710 C C . ASN A 1 332 ? 3.368 13.218 -14.524 1.00 89.50 332 ASN A C 1
ATOM 2712 O O . ASN A 1 332 ? 2.822 12.218 -14.985 1.00 89.50 332 ASN A O 1
ATOM 2716 N N . LEU A 1 333 ? 3.413 13.455 -13.208 1.00 92.00 333 LEU A N 1
ATOM 2717 C CA . LEU A 1 333 ? 2.955 12.464 -12.230 1.00 92.00 333 LEU A CA 1
ATOM 2718 C C . LEU A 1 333 ? 1.460 12.597 -11.914 1.00 92.00 333 LEU A C 1
ATOM 2720 O O . LEU A 1 333 ? 0.707 11.631 -12.040 1.00 92.00 333 LEU A O 1
ATOM 2724 N N . LYS A 1 334 ? 1.013 13.804 -11.554 1.00 95.56 334 LYS A N 1
ATOM 2725 C CA . LYS A 1 334 ? -0.368 14.103 -11.157 1.00 95.56 334 LYS A CA 1
ATOM 2726 C C . LYS A 1 334 ? -1.410 13.646 -12.189 1.00 95.56 334 LYS A C 1
ATOM 2728 O O . LYS A 1 334 ? -2.364 12.983 -11.774 1.00 95.56 334 LYS A O 1
ATOM 2733 N N . PRO A 1 335 ? -1.260 13.906 -13.505 1.00 94.06 335 PRO A N 1
ATOM 2734 C CA . PRO A 1 335 ? -2.250 13.465 -14.489 1.00 94.06 335 PRO A CA 1
ATOM 2735 C C . PRO A 1 335 ? -2.398 11.939 -14.548 1.00 94.06 335 PRO A C 1
ATOM 2737 O O . PRO A 1 335 ? -3.508 11.430 -14.696 1.00 94.06 335 PRO A O 1
ATOM 2740 N N . LEU A 1 336 ? -1.295 11.197 -14.387 1.00 92.56 336 LEU A N 1
ATOM 2741 C CA . LEU A 1 336 ? -1.315 9.733 -14.387 1.00 92.56 336 LEU A CA 1
ATOM 2742 C C . LEU A 1 336 ? -2.013 9.180 -13.139 1.00 92.56 336 LEU A C 1
ATOM 2744 O O . LEU A 1 336 ? -2.793 8.233 -13.243 1.00 92.56 336 LEU A O 1
ATOM 2748 N N . ILE A 1 337 ? -1.782 9.797 -11.976 1.00 94.25 337 ILE A N 1
ATOM 2749 C CA . ILE A 1 337 ? -2.458 9.425 -10.725 1.00 94.25 337 ILE A CA 1
ATOM 2750 C C . ILE A 1 337 ? -3.963 9.687 -10.821 1.00 94.25 337 ILE A C 1
ATOM 2752 O O . ILE A 1 337 ? -4.769 8.842 -10.443 1.00 94.25 337 ILE A O 1
ATOM 2756 N N . GLN A 1 338 ? -4.371 10.827 -11.374 1.00 92.81 338 GLN A N 1
ATOM 2757 C CA . GLN A 1 338 ? -5.791 11.126 -11.573 1.00 92.81 338 GLN A CA 1
ATOM 2758 C C . GLN A 1 338 ? -6.454 10.148 -12.549 1.00 92.81 338 GLN A C 1
ATOM 2760 O O . GLN A 1 338 ? -7.586 9.719 -12.319 1.00 92.81 338 GLN A O 1
ATOM 2765 N N . LEU A 1 339 ? -5.740 9.761 -13.609 1.00 90.69 339 LEU A N 1
ATOM 2766 C CA . LEU A 1 339 ? -6.219 8.793 -14.589 1.00 90.69 339 LEU A CA 1
ATOM 2767 C C . LEU A 1 339 ? -6.432 7.407 -13.969 1.00 90.69 339 LEU A C 1
ATOM 2769 O O . LEU A 1 339 ? -7.491 6.812 -14.165 1.00 90.69 339 LEU A O 1
ATOM 2773 N N . ILE A 1 340 ? -5.454 6.896 -13.212 1.00 91.62 340 ILE A N 1
ATOM 2774 C CA . ILE A 1 340 ? -5.608 5.601 -12.540 1.00 91.62 340 ILE A CA 1
ATOM 2775 C C . ILE A 1 340 ? -6.685 5.680 -11.450 1.00 91.62 340 ILE A C 1
ATOM 2777 O O . ILE A 1 340 ? -7.539 4.798 -11.402 1.00 91.62 340 ILE A O 1
ATOM 2781 N N . LEU A 1 341 ? -6.709 6.790 -10.700 1.00 90.88 341 LEU A N 1
ATOM 2782 C CA . LEU A 1 341 ? -7.776 7.285 -9.822 1.00 90.88 341 LEU A CA 1
ATOM 2783 C C . LEU A 1 341 ? -9.173 6.965 -10.363 1.00 90.88 341 LEU A C 1
ATOM 2785 O O . LEU A 1 341 ? -9.911 6.117 -9.864 1.00 90.88 341 LEU A O 1
ATOM 2789 N N . GLY A 1 342 ? -9.499 7.647 -11.459 1.00 88.50 342 GLY A N 1
ATOM 2790 C CA . GLY A 1 342 ? -10.808 7.576 -12.105 1.00 88.50 342 GLY A CA 1
ATOM 2791 C C . GLY A 1 342 ? -11.097 6.270 -12.848 1.00 88.50 342 GLY A C 1
ATOM 2792 O O . GLY A 1 342 ? -12.225 6.070 -13.297 1.00 88.50 342 GLY A O 1
ATOM 2793 N N . SER A 1 343 ? -10.107 5.386 -13.008 1.00 85.81 343 SER A N 1
ATOM 2794 C CA . SER A 1 343 ? -10.297 4.078 -13.649 1.00 85.81 343 SER A CA 1
ATOM 2795 C C . SER A 1 343 ? -10.819 3.002 -12.693 1.00 85.81 343 SER A C 1
ATOM 2797 O O . SER A 1 343 ? -11.366 1.996 -13.150 1.00 85.81 343 SER A O 1
ATOM 2799 N N . ILE A 1 344 ? -10.672 3.216 -11.382 1.00 85.00 344 ILE A N 1
ATOM 2800 C CA . ILE A 1 344 ? -11.123 2.292 -10.341 1.00 85.00 344 ILE A CA 1
ATOM 2801 C C . ILE A 1 344 ? -12.637 2.453 -10.170 1.00 85.00 344 ILE A C 1
ATOM 2803 O O . ILE A 1 344 ? -13.121 3.556 -9.917 1.00 85.00 344 ILE A O 1
ATOM 2807 N N . LYS A 1 345 ? -13.381 1.355 -10.325 1.00 70.62 345 LYS A N 1
ATOM 2808 C CA . LYS A 1 345 ? -14.847 1.309 -10.250 1.00 70.62 345 LYS A CA 1
ATOM 2809 C C . LYS A 1 345 ? -15.327 0.288 -9.235 1.00 70.62 345 LYS A C 1
ATOM 2811 O O . LYS A 1 345 ? -14.659 -0.763 -9.122 1.00 70.62 345 LYS A O 1
#